Protein AF-A0A7D5SJ11-F1 (afdb_monomer)

Foldseek 3Di:
DPPPPDDDDDADDPFDFLDWADPQQWIWGWHDDQQKIKIWTWDDDSHIYTDEMDIGGQKDAQWSPPQQKDWDDPDNQKTKIKGQMDGGDDDPVCRNQDARQWIWMWIGGNRYTHGQGIDGDDPPPPDPPVVQPCHSANPVHHWHWDDDPQWTWIRGDQKIWTWHRDPRHTDTDDMDGPPDDDDPPDD

pLDDT: mean 83.13, std 16.61, range [43.19, 98.31]

Structure (mmCIF, N/CA/C/O backbone):
data_AF-A0A7D5SJ11-F1
#
_entry.id   AF-A0A7D5SJ11-F1
#
loop_
_atom_site.group_PDB
_atom_site.id
_atom_site.type_symbol
_atom_site.label_atom_id
_atom_site.label_alt_id
_atom_site.label_comp_id
_atom_site.label_asym_id
_atom_site.label_entity_id
_atom_site.label_seq_id
_atom_site.pdbx_PDB_ins_code
_atom_site.Cartn_x
_atom_site.Cartn_y
_atom_site.Cartn_z
_atom_site.occupancy
_atom_site.B_iso_or_equiv
_atom_site.auth_seq_id
_atom_site.auth_comp_id
_atom_site.auth_asym_id
_atom_site.auth_atom_id
_atom_site.pdbx_PDB_model_num
ATOM 1 N N . MET A 1 1 ? -26.524 16.601 -0.336 1.00 43.44 1 MET A N 1
ATOM 2 C CA . MET A 1 1 ? -26.244 15.333 0.374 1.00 43.44 1 MET A CA 1
ATOM 3 C C . MET A 1 1 ? -26.738 15.438 1.813 1.00 43.44 1 MET A C 1
ATOM 5 O O . MET A 1 1 ? -26.315 16.350 2.508 1.00 43.44 1 MET A O 1
ATOM 9 N N . ARG A 1 2 ? -27.637 14.546 2.252 1.00 47.31 2 ARG A N 1
ATOM 10 C CA . ARG A 1 2 ? -28.054 14.378 3.658 1.00 47.31 2 ARG A CA 1
ATOM 11 C C . ARG A 1 2 ? -27.386 13.104 4.199 1.00 47.31 2 ARG A C 1
ATOM 13 O O . ARG A 1 2 ? -27.992 12.046 4.145 1.00 47.31 2 ARG A O 1
ATOM 20 N N . TYR A 1 3 ? -26.137 13.197 4.653 1.00 55.88 3 TYR A N 1
ATOM 21 C CA . TYR A 1 3 ? -25.442 12.085 5.333 1.00 55.88 3 TYR A CA 1
ATOM 22 C C . TYR A 1 3 ? -25.054 12.405 6.788 1.00 55.88 3 TYR A C 1
ATOM 24 O O . TYR A 1 3 ? -24.593 11.529 7.507 1.00 55.88 3 TYR A O 1
ATOM 32 N N . ALA A 1 4 ? -25.287 13.627 7.270 1.00 57.03 4 ALA A N 1
ATOM 33 C CA . ALA A 1 4 ? -24.838 14.073 8.592 1.00 57.03 4 ALA A CA 1
ATOM 34 C C . ALA A 1 4 ? -25.892 13.887 9.708 1.00 57.03 4 ALA A C 1
ATOM 36 O O . ALA A 1 4 ? -26.133 14.805 10.482 1.00 57.03 4 ALA A O 1
ATOM 37 N N . GLN A 1 5 ? -26.561 12.730 9.774 1.00 62.78 5 GLN A N 1
ATOM 38 C CA . GLN A 1 5 ? -27.409 12.364 10.929 1.00 62.78 5 GLN A CA 1
ATOM 39 C C . GLN A 1 5 ? -26.793 11.247 11.794 1.00 62.78 5 GLN A C 1
ATOM 41 O O . GLN A 1 5 ? -27.456 10.732 12.688 1.00 62.78 5 GLN A O 1
ATOM 46 N N . GLY A 1 6 ? -25.539 10.862 11.531 1.00 73.69 6 GLY A N 1
ATOM 47 C CA . GLY A 1 6 ? -24.799 9.874 12.322 1.00 73.69 6 GLY A CA 1
ATOM 48 C C . GLY A 1 6 ? -23.917 10.501 13.404 1.00 73.69 6 GLY A C 1
ATOM 49 O O . GLY A 1 6 ? -23.632 11.698 13.375 1.00 73.69 6 GLY A O 1
ATOM 50 N N . GLU A 1 7 ? -23.461 9.673 14.343 1.00 84.31 7 GLU A N 1
ATOM 51 C CA . GLU A 1 7 ? -22.436 10.049 15.321 1.00 84.31 7 GLU A CA 1
ATOM 52 C C . GLU A 1 7 ? -21.103 10.337 14.613 1.00 84.31 7 GLU A C 1
ATOM 54 O O . GLU A 1 7 ? -20.670 9.585 13.737 1.00 84.31 7 GLU A O 1
ATOM 59 N N . VAL A 1 8 ? -20.452 11.436 14.997 1.00 89.06 8 VAL A N 1
ATOM 60 C CA . VAL A 1 8 ? -19.119 11.805 14.510 1.00 89.06 8 VAL A CA 1
ATOM 61 C C . VAL A 1 8 ? -18.091 11.346 15.533 1.00 89.06 8 VAL A C 1
ATOM 63 O O . VAL A 1 8 ? -18.181 11.691 16.709 1.00 89.06 8 VAL A O 1
ATOM 66 N N . TYR A 1 9 ? -17.090 10.607 15.067 1.00 91.31 9 TYR A N 1
ATOM 67 C CA . TYR A 1 9 ? -15.979 10.136 15.883 1.00 91.31 9 TYR A CA 1
ATOM 68 C C . TYR A 1 9 ? -14.685 10.818 15.446 1.00 91.31 9 TYR A C 1
ATOM 70 O O . TYR A 1 9 ? -14.405 10.916 14.252 1.00 91.31 9 TYR A O 1
ATOM 78 N N . SER A 1 10 ? -13.889 11.265 16.417 1.00 92.88 10 SER A N 1
ATOM 79 C CA . SER A 1 10 ? -12.528 11.747 16.178 1.00 92.88 10 SER A CA 1
ATOM 80 C C . SER A 1 10 ? -11.541 10.640 16.523 1.00 92.88 10 SER A C 1
ATOM 82 O O . SER A 1 10 ? -11.580 10.101 17.631 1.00 92.88 10 SER A O 1
ATOM 84 N N . LEU A 1 11 ? -10.676 10.290 15.574 1.00 94.31 11 LEU A N 1
ATOM 85 C CA . LEU A 1 11 ? -9.630 9.291 15.762 1.00 94.31 11 LEU A CA 1
ATOM 86 C C . LEU A 1 11 ? -8.270 9.995 15.783 1.00 94.31 11 LEU A C 1
ATOM 88 O O . LEU A 1 11 ? -7.948 10.690 14.817 1.00 94.31 11 LEU A O 1
ATOM 92 N N . PRO A 1 12 ? -7.459 9.830 16.841 1.00 91.00 12 PRO A N 1
ATOM 93 C CA . PRO A 1 12 ? -6.104 10.356 16.842 1.00 91.00 12 PRO A CA 1
ATOM 94 C C . PRO A 1 12 ? -5.251 9.587 15.828 1.00 91.00 12 PRO A C 1
ATOM 96 O O . PRO A 1 12 ? -5.213 8.355 15.838 1.00 91.00 12 PRO A O 1
ATOM 99 N N . LEU A 1 13 ? -4.545 10.326 14.973 1.00 93.81 13 LEU A N 1
ATOM 100 C CA . LEU A 1 13 ? -3.595 9.784 14.006 1.00 93.81 13 LEU A CA 1
ATOM 101 C C . LEU A 1 13 ? -2.203 10.362 14.279 1.00 93.81 13 LEU A C 1
ATOM 103 O O . LEU A 1 13 ? -2.088 11.555 14.556 1.00 93.81 13 LEU A O 1
ATOM 107 N N . PRO A 1 14 ? -1.138 9.548 14.205 1.00 87.94 14 PRO A N 1
ATOM 108 C CA . PRO A 1 14 ? 0.220 10.003 14.481 1.00 87.94 14 PRO A CA 1
ATOM 109 C C . PRO A 1 14 ? 0.934 10.596 13.250 1.00 87.94 14 PRO A C 1
ATOM 111 O O . PRO A 1 14 ? 2.142 10.780 13.302 1.00 87.94 14 PRO A O 1
ATOM 114 N N . HIS A 1 15 ? 0.227 10.822 12.140 1.00 94.69 15 HIS A N 1
ATOM 115 C CA . HIS A 1 15 ? 0.753 11.320 10.863 1.00 94.69 15 HIS A CA 1
ATOM 116 C C . HIS A 1 15 ? -0.317 12.159 10.138 1.00 94.69 15 HIS A C 1
ATOM 118 O O . HIS A 1 15 ? -1.474 12.181 10.574 1.00 94.69 15 HIS A O 1
ATOM 124 N N . SER A 1 16 ? 0.044 12.843 9.042 1.00 93.19 16 SER A N 1
ATOM 125 C CA . SER A 1 16 ? -0.931 13.571 8.212 1.00 93.19 16 SER A CA 1
ATOM 126 C C . SER A 1 16 ? -1.966 12.626 7.591 1.00 93.19 16 SER A C 1
ATOM 128 O O . SER A 1 16 ? -1.809 11.405 7.599 1.00 93.19 16 SER A O 1
ATOM 130 N N . VAL A 1 17 ? -3.035 13.185 7.025 1.00 93.12 17 VAL A N 1
ATOM 131 C CA . VAL A 1 17 ? -3.967 12.427 6.185 1.00 93.12 17 VAL A CA 1
ATOM 132 C C . VAL A 1 17 ? -3.797 12.903 4.759 1.00 93.12 17 VAL A C 1
ATOM 134 O O . VAL A 1 17 ? -4.236 14.001 4.420 1.00 93.12 17 VAL A O 1
ATOM 137 N N . ASP A 1 18 ? -3.177 12.061 3.943 1.00 88.38 18 ASP A N 1
ATOM 138 C CA . ASP A 1 18 ? -3.048 12.305 2.512 1.00 88.38 18 ASP A CA 1
ATOM 139 C C . ASP A 1 18 ? -4.223 11.613 1.803 1.00 88.38 18 ASP A C 1
ATOM 141 O O . ASP A 1 18 ? -4.906 12.227 0.985 1.00 88.38 18 ASP A O 1
ATOM 145 N N . HIS A 1 19 ? -4.510 10.357 2.178 1.00 88.12 19 HIS A N 1
ATOM 146 C CA . HIS A 1 19 ? -5.572 9.529 1.603 1.00 88.12 19 HIS A CA 1
ATOM 147 C C . HIS A 1 19 ? -6.316 8.701 2.654 1.00 88.12 19 HIS A C 1
ATOM 149 O O . HIS A 1 19 ? -5.757 8.275 3.666 1.00 88.12 19 HIS A O 1
ATOM 155 N N . VAL A 1 20 ? -7.591 8.427 2.369 1.00 93.56 20 VAL A N 1
ATOM 156 C CA . VAL A 1 20 ? -8.411 7.459 3.104 1.00 93.56 20 VAL A CA 1
ATOM 157 C C . VAL A 1 20 ? -8.970 6.469 2.095 1.00 93.56 20 VAL A C 1
ATOM 159 O O . VAL A 1 20 ? -9.727 6.851 1.206 1.00 93.56 20 VAL A O 1
ATOM 162 N N . GLU A 1 21 ? -8.594 5.206 2.243 1.00 94.69 21 GLU A N 1
ATOM 163 C CA . GLU A 1 21 ? -8.890 4.134 1.298 1.00 94.69 21 GLU A CA 1
ATOM 164 C C . GLU A 1 21 ? -9.731 3.036 1.953 1.00 94.69 21 GLU A C 1
ATOM 166 O O . GLU A 1 21 ? -9.676 2.810 3.167 1.00 94.69 21 GLU A O 1
ATOM 171 N N . ALA A 1 22 ? -10.518 2.326 1.145 1.00 94.56 22 ALA A N 1
ATOM 172 C CA . ALA A 1 22 ? -11.291 1.188 1.624 1.00 94.56 22 ALA A CA 1
ATOM 173 C C . ALA A 1 22 ? -10.379 -0.024 1.879 1.00 94.56 22 ALA A C 1
ATOM 175 O O . ALA A 1 22 ? -9.650 -0.470 0.995 1.00 94.56 22 ALA A O 1
ATOM 176 N N . LEU A 1 23 ? -10.482 -0.605 3.074 1.00 96.50 23 LEU A N 1
ATOM 177 C CA . LEU A 1 23 ? -9.803 -1.838 3.471 1.00 96.50 23 LEU A CA 1
ATOM 178 C C . LEU A 1 23 ? -10.864 -2.901 3.784 1.00 96.50 23 LEU A C 1
ATOM 180 O O . LEU A 1 23 ? -11.148 -3.224 4.937 1.00 96.50 23 LEU A O 1
ATOM 184 N N . GLY A 1 24 ? -11.549 -3.370 2.740 1.00 94.50 24 GLY A N 1
ATOM 185 C CA . GLY A 1 24 ? -12.734 -4.218 2.874 1.00 94.50 24 GLY A CA 1
ATOM 186 C C . GLY A 1 24 ? -13.898 -3.435 3.486 1.00 94.50 24 GLY A C 1
ATOM 187 O O . GLY A 1 24 ? -14.310 -2.413 2.946 1.00 94.50 24 GLY A O 1
ATOM 188 N N . LYS A 1 25 ? -14.424 -3.898 4.627 1.00 95.38 25 LYS A N 1
ATOM 189 C CA . LYS A 1 25 ? -15.450 -3.177 5.414 1.00 95.38 25 LYS A CA 1
ATOM 190 C C . LYS A 1 25 ? -14.857 -2.099 6.335 1.00 95.38 25 LYS A C 1
ATOM 192 O O . LYS A 1 25 ? -15.580 -1.465 7.101 1.00 95.38 25 LYS A O 1
ATOM 197 N N . HIS A 1 26 ? -13.541 -1.943 6.316 1.00 97.25 26 HIS A N 1
ATOM 198 C CA . HIS A 1 26 ? -12.776 -1.062 7.185 1.00 97.25 26 HIS A CA 1
ATOM 199 C C . HIS A 1 26 ? -12.083 0.024 6.354 1.00 97.25 26 HIS A C 1
ATOM 201 O O . HIS A 1 26 ? -12.318 0.131 5.150 1.00 97.25 26 HIS A O 1
ATOM 207 N N . ALA A 1 27 ? -11.255 0.850 6.986 1.00 96.88 27 ALA A N 1
ATOM 208 C CA . ALA A 1 27 ? -10.517 1.902 6.299 1.00 96.88 27 ALA A CA 1
ATOM 209 C C . ALA A 1 27 ? -9.011 1.770 6.517 1.00 96.88 27 ALA A C 1
ATOM 211 O O . ALA A 1 27 ? -8.545 1.215 7.515 1.00 96.88 27 ALA A O 1
ATOM 212 N N . LEU A 1 28 ? -8.263 2.315 5.571 1.00 97.12 28 LEU A N 1
ATOM 213 C CA . LEU A 1 28 ? -6.832 2.536 5.645 1.00 97.12 28 LEU A CA 1
ATOM 214 C C . LEU A 1 28 ? -6.588 4.033 5.492 1.00 97.12 28 LEU A C 1
ATOM 216 O O . LEU A 1 28 ? -7.016 4.633 4.510 1.00 97.12 28 LEU A 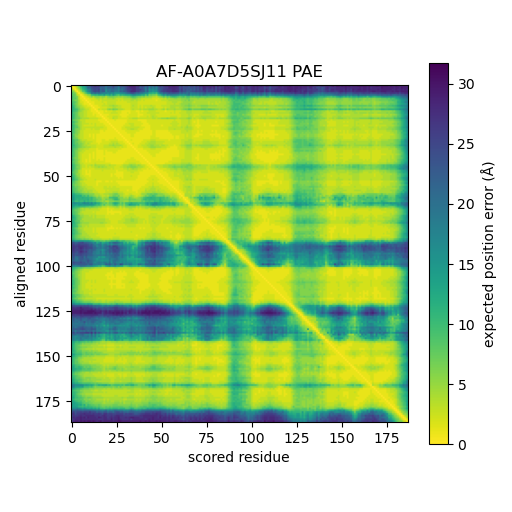O 1
ATOM 220 N N . VAL A 1 29 ? -5.905 4.634 6.456 1.00 96.81 29 VAL A N 1
ATOM 221 C CA . VAL A 1 29 ? -5.474 6.027 6.373 1.00 96.81 29 VAL A CA 1
ATOM 222 C C . VAL A 1 29 ? -4.001 6.047 6.010 1.00 96.81 29 VAL A C 1
ATOM 224 O O . VAL A 1 29 ? -3.187 5.443 6.707 1.00 96.81 29 VAL A O 1
ATOM 227 N N . VAL A 1 30 ? -3.664 6.737 4.928 1.00 95.12 30 VAL A N 1
ATOM 228 C CA . VAL A 1 30 ? -2.291 6.889 4.449 1.00 95.12 30 VAL A CA 1
ATOM 229 C C . VAL A 1 30 ? -1.884 8.345 4.599 1.00 95.12 30 VAL A C 1
ATOM 231 O O . VAL A 1 30 ? -2.659 9.246 4.268 1.00 95.12 30 VAL A O 1
ATOM 234 N N . GLY A 1 31 ? -0.675 8.588 5.090 1.00 93.06 31 GLY A N 1
ATOM 235 C CA . GLY A 1 31 ? -0.121 9.932 5.071 1.00 93.06 31 GLY A CA 1
ATOM 236 C C . GLY A 1 31 ? 1.330 10.021 5.501 1.00 93.06 31 GLY A C 1
ATOM 237 O O . GLY A 1 31 ? 1.918 9.064 6.008 1.00 93.06 31 GLY A O 1
ATOM 238 N N . SER A 1 32 ? 1.912 11.181 5.246 1.00 91.00 32 SER A N 1
ATOM 239 C CA . SER A 1 32 ? 3.315 11.473 5.492 1.00 91.00 32 SER A CA 1
ATOM 240 C C . SER A 1 32 ? 3.579 11.949 6.926 1.00 91.00 32 SER A C 1
ATOM 242 O O . SER A 1 32 ? 2.756 12.597 7.578 1.00 91.00 32 SER A O 1
ATOM 244 N N . ASP A 1 33 ? 4.766 11.615 7.428 1.00 91.19 33 ASP A N 1
ATOM 245 C CA . ASP A 1 33 ? 5.368 12.229 8.614 1.00 91.19 33 ASP A CA 1
ATOM 246 C C . ASP A 1 33 ? 6.880 12.344 8.374 1.00 91.19 33 ASP A C 1
ATOM 248 O O . ASP A 1 33 ? 7.613 11.358 8.245 1.00 91.19 33 ASP A O 1
ATOM 252 N N . GLY A 1 34 ? 7.347 13.578 8.194 1.00 89.12 34 GLY A N 1
ATOM 253 C CA . GLY A 1 34 ? 8.707 13.853 7.744 1.00 89.12 34 GLY A CA 1
ATOM 254 C C . GLY A 1 34 ? 9.009 13.225 6.378 1.00 89.12 34 GLY A C 1
ATOM 255 O O . GLY A 1 34 ? 8.513 13.677 5.349 1.00 89.12 34 GLY A O 1
ATOM 256 N N . LYS A 1 35 ? 9.883 12.215 6.366 1.00 88.81 35 LYS A N 1
ATOM 257 C CA . LYS A 1 35 ? 10.358 11.524 5.151 1.00 88.81 35 LYS A CA 1
ATOM 258 C C . LYS A 1 35 ? 9.749 10.134 4.959 1.00 88.81 35 LYS A C 1
ATOM 260 O O . LYS A 1 35 ? 10.104 9.453 3.996 1.00 88.81 35 LYS A O 1
ATOM 265 N N . ASP A 1 36 ? 8.931 9.700 5.908 1.00 92.69 36 ASP A N 1
ATOM 266 C CA . ASP A 1 36 ? 8.356 8.366 5.944 1.00 92.69 36 ASP A CA 1
ATOM 267 C C . ASP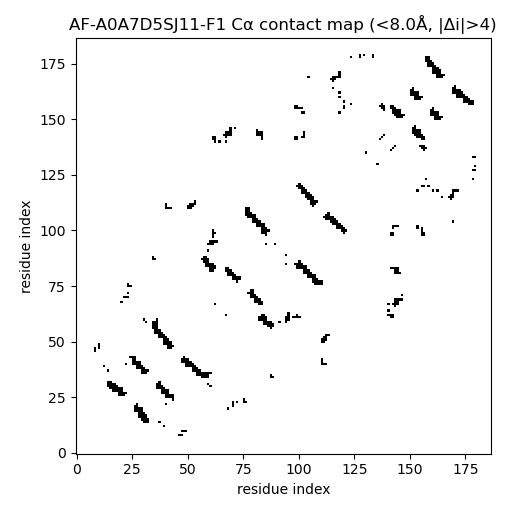 A 1 36 ? 6.874 8.435 5.549 1.00 92.69 36 ASP A C 1
ATOM 269 O O . ASP A 1 36 ? 6.187 9.438 5.769 1.00 92.69 36 ASP A O 1
ATOM 273 N N . LEU A 1 37 ? 6.388 7.343 4.961 1.00 93.31 37 LEU A N 1
ATOM 274 C CA . LEU A 1 37 ? 4.984 7.156 4.627 1.00 93.31 37 LEU A CA 1
ATOM 275 C C . LEU A 1 37 ? 4.365 6.193 5.636 1.00 93.31 37 LEU A C 1
ATOM 277 O O . LEU A 1 37 ? 4.891 5.104 5.884 1.00 93.31 37 LEU A O 1
ATOM 281 N N . HIS A 1 38 ? 3.233 6.579 6.203 1.00 96.50 38 HIS A N 1
ATOM 282 C CA . HIS A 1 38 ? 2.539 5.809 7.220 1.00 96.50 38 HIS A CA 1
ATOM 283 C C . HIS A 1 38 ? 1.189 5.314 6.734 1.00 96.50 38 HIS A C 1
ATOM 285 O O . HIS A 1 38 ? 0.499 5.967 5.955 1.00 96.50 38 HIS A O 1
ATOM 291 N N . PHE A 1 39 ? 0.827 4.149 7.254 1.00 97.50 39 PHE A N 1
ATOM 292 C CA . PHE A 1 39 ? -0.403 3.440 6.968 1.00 97.50 39 PHE A CA 1
ATOM 293 C C . PHE A 1 39 ? -1.031 3.079 8.306 1.00 97.50 39 PHE A C 1
ATOM 295 O O . PHE A 1 39 ? -0.441 2.313 9.066 1.00 97.50 39 PHE A O 1
ATOM 302 N N . THR A 1 40 ? -2.209 3.617 8.597 1.00 98.31 40 THR A N 1
ATOM 303 C CA . THR A 1 40 ? -2.971 3.300 9.806 1.00 98.31 40 THR A CA 1
ATOM 304 C C . THR A 1 40 ? -4.255 2.584 9.419 1.00 98.31 40 THR A C 1
ATOM 306 O O . THR A 1 40 ? -5.093 3.143 8.709 1.00 98.31 40 THR A O 1
ATOM 309 N N . SER A 1 41 ? -4.430 1.349 9.882 1.00 98.19 41 SER A N 1
ATOM 310 C CA . SER A 1 41 ? -5.681 0.617 9.687 1.00 98.19 41 SER A CA 1
ATOM 311 C C . SER A 1 41 ? -6.726 1.070 10.709 1.00 98.19 41 SER A C 1
ATOM 313 O O . SER A 1 41 ? -6.432 1.301 11.886 1.00 98.19 41 SER A O 1
ATOM 315 N N . VAL A 1 42 ? -7.969 1.222 10.258 1.00 98.00 42 VAL A N 1
ATOM 316 C CA . VAL A 1 42 ? -9.085 1.712 11.070 1.00 98.00 42 VAL A CA 1
ATOM 317 C C . VAL A 1 42 ? -10.231 0.725 10.989 1.00 98.00 42 VAL A C 1
ATOM 319 O O . VAL A 1 42 ? -10.840 0.538 9.934 1.00 98.00 42 VAL A O 1
ATOM 322 N N . ARG A 1 43 ? -10.587 0.135 12.129 1.00 97.38 43 ARG A N 1
ATOM 323 C CA . ARG A 1 43 ? -11.794 -0.678 12.238 1.00 97.38 43 ARG A CA 1
ATOM 324 C C . ARG A 1 43 ? -13.004 0.242 12.229 1.00 97.38 43 ARG A C 1
ATOM 326 O O . ARG A 1 43 ? -13.265 0.940 13.204 1.00 97.38 43 ARG A O 1
ATOM 333 N N . LEU A 1 44 ? -13.763 0.199 11.143 1.00 95.31 44 LEU A N 1
ATOM 334 C CA . LEU A 1 44 ? -15.082 0.820 11.068 1.00 95.31 44 LEU A CA 1
ATOM 335 C C . LEU A 1 44 ? -16.113 -0.123 11.700 1.00 95.31 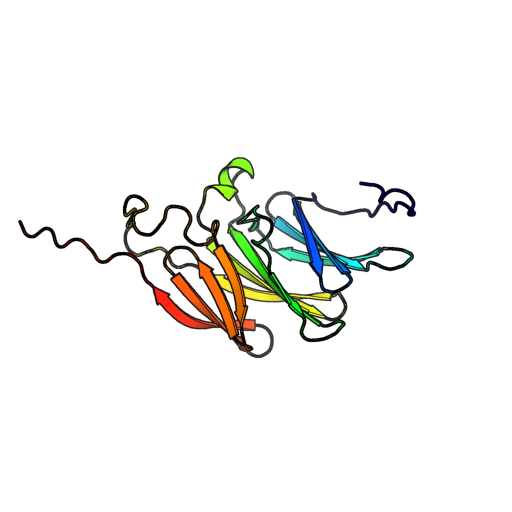44 LEU A C 1
ATOM 337 O O . LEU A 1 44 ? -16.471 -1.150 11.127 1.00 95.31 44 LEU A O 1
ATOM 341 N N . ALA A 1 45 ? -16.539 0.211 12.912 1.00 91.62 45 ALA A N 1
ATOM 342 C CA . ALA A 1 45 ? -17.601 -0.453 13.662 1.00 91.62 45 ALA A CA 1
ATOM 343 C C . ALA A 1 45 ? -18.47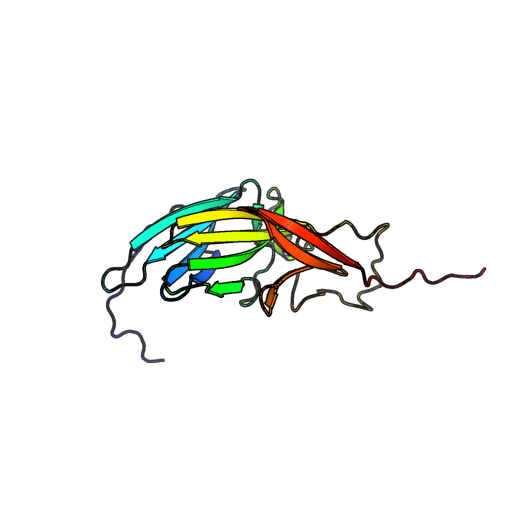4 0.625 14.322 1.00 91.62 45 ALA A C 1
ATOM 345 O O . ALA A 1 45 ? -18.297 1.810 14.047 1.00 91.62 45 ALA A O 1
ATOM 346 N N . ARG A 1 46 ? -19.398 0.238 15.214 1.00 90.94 46 ARG A N 1
ATOM 347 C CA . ARG A 1 46 ? -20.208 1.212 15.967 1.00 90.94 46 ARG A CA 1
ATOM 348 C C . ARG A 1 46 ? -19.337 2.246 16.691 1.00 90.94 46 ARG A C 1
ATOM 350 O O . ARG A 1 46 ? -19.642 3.424 16.626 1.00 90.94 46 ARG A O 1
ATOM 357 N N . LEU A 1 47 ? -18.258 1.790 17.331 1.00 93.44 47 LEU A N 1
ATOM 358 C CA . LEU A 1 47 ? -17.184 2.640 17.839 1.00 93.44 47 LEU A CA 1
ATOM 359 C C . LEU A 1 47 ? -15.943 2.406 16.962 1.00 93.44 47 LEU A C 1
ATOM 361 O O . LEU A 1 47 ? -15.362 1.317 17.042 1.00 93.44 47 LEU A O 1
ATOM 365 N N . PRO A 1 48 ? -15.554 3.356 16.097 1.00 95.31 48 PRO A N 1
ATOM 366 C CA . PRO A 1 48 ? -14.378 3.196 15.261 1.00 95.31 48 PRO A CA 1
ATOM 367 C C . PRO A 1 48 ? -13.093 3.326 16.083 1.00 95.31 48 PRO A C 1
ATOM 369 O O . PRO A 1 48 ? -13.030 4.101 17.036 1.00 95.31 48 PRO A O 1
ATOM 372 N N . VAL A 1 49 ? -12.063 2.566 15.707 1.00 96.75 49 VAL A N 1
ATOM 373 C CA . VAL A 1 49 ? -10.754 2.566 16.381 1.00 96.75 49 VAL A CA 1
ATOM 374 C C . VAL A 1 49 ? -9.621 2.376 15.377 1.00 96.75 49 VAL A C 1
ATOM 376 O O . VAL A 1 49 ? -9.774 1.644 14.397 1.00 96.75 49 VAL A O 1
ATOM 379 N N . THR A 1 50 ? -8.472 3.003 15.628 1.00 97.38 50 THR A N 1
ATOM 380 C CA . THR A 1 50 ? -7.211 2.651 14.960 1.00 97.38 50 THR A CA 1
ATOM 381 C C . THR A 1 50 ? -6.738 1.286 15.475 1.00 97.38 50 THR A C 1
ATOM 383 O O . THR A 1 50 ? -6.928 0.973 16.652 1.00 97.38 50 THR A O 1
ATOM 386 N N . VAL A 1 51 ? -6.197 0.435 14.597 1.00 97.25 51 VAL A N 1
ATOM 387 C CA . VAL A 1 51 ? -5.826 -0.950 14.950 1.00 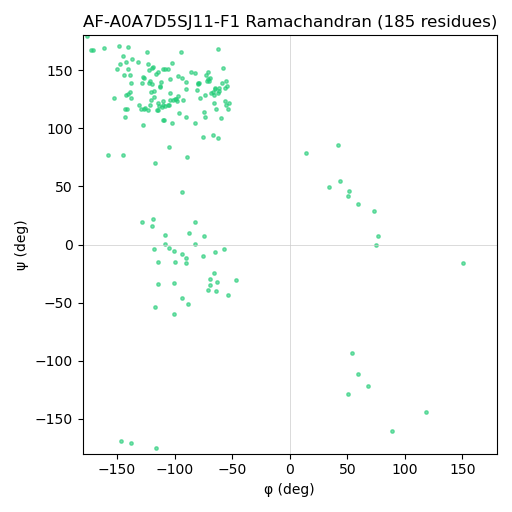97.25 51 VAL A CA 1
ATOM 388 C C . VAL A 1 51 ? -4.334 -1.206 14.814 1.00 97.25 51 VAL A C 1
ATOM 390 O O . VAL A 1 51 ? -3.721 -1.650 15.780 1.00 97.25 51 VAL A O 1
ATOM 393 N N . ASP A 1 52 ? -3.749 -0.926 13.653 1.00 97.69 52 ASP A N 1
ATOM 394 C CA . ASP A 1 52 ? -2.325 -1.141 13.399 1.00 97.69 52 ASP A CA 1
ATOM 395 C C . ASP A 1 52 ? -1.713 0.050 12.652 1.00 97.69 52 ASP A C 1
ATOM 397 O O . ASP A 1 52 ? -2.427 0.830 12.009 1.00 97.69 52 ASP A O 1
ATOM 401 N N . ARG A 1 53 ? -0.386 0.174 12.734 1.00 96.44 53 ARG A N 1
ATOM 402 C CA . ARG A 1 53 ? 0.413 1.160 12.007 1.00 96.44 53 ARG A CA 1
ATOM 403 C C . ARG A 1 53 ? 1.594 0.480 11.326 1.00 96.44 53 ARG A C 1
ATOM 405 O O . ARG A 1 53 ? 2.510 -0.004 11.985 1.00 96.44 53 ARG A O 1
ATOM 412 N N . TYR A 1 54 ? 1.646 0.596 10.006 1.00 97.88 54 TYR A N 1
ATOM 413 C CA . TYR A 1 54 ? 2.824 0.263 9.216 1.00 97.88 54 TYR A CA 1
ATOM 414 C C . TYR A 1 54 ? 3.549 1.538 8.764 1.00 97.88 54 TYR A C 1
ATOM 416 O O . TYR A 1 54 ? 2.926 2.556 8.454 1.00 97.88 54 TYR A O 1
ATOM 424 N N . THR A 1 55 ? 4.883 1.492 8.752 1.00 97.25 55 THR A N 1
ATOM 425 C CA . THR A 1 55 ? 5.737 2.613 8.338 1.00 97.25 55 THR A CA 1
ATOM 426 C C . THR A 1 55 ? 6.653 2.171 7.212 1.00 97.25 55 THR A C 1
ATOM 428 O O . THR A 1 55 ? 7.558 1.363 7.428 1.00 97.25 55 THR A O 1
ATOM 431 N N . GLN A 1 56 ? 6.470 2.776 6.044 1.00 95.69 56 GLN A N 1
ATOM 432 C CA . GLN A 1 56 ? 7.405 2.681 4.940 1.00 95.69 56 GLN A CA 1
ATOM 433 C C . GLN A 1 56 ? 8.430 3.814 5.055 1.00 95.69 56 GLN A C 1
ATOM 435 O O . GLN A 1 56 ? 8.124 4.990 4.848 1.00 95.69 56 GLN A O 1
ATOM 440 N N . LYS A 1 57 ? 9.670 3.451 5.381 1.00 93.56 57 LYS A N 1
ATOM 441 C CA . LYS A 1 57 ? 10.748 4.423 5.595 1.00 93.56 57 LYS A CA 1
ATOM 442 C C . LYS A 1 57 ? 11.209 5.078 4.297 1.00 93.56 57 LYS A C 1
ATOM 444 O O . LYS A 1 57 ? 11.281 4.414 3.263 1.00 93.56 57 LYS A O 1
ATOM 449 N N . ASN A 1 58 ? 11.638 6.336 4.391 1.00 89.75 58 ASN A N 1
ATOM 450 C CA . ASN A 1 58 ? 12.178 7.140 3.294 1.00 89.75 58 ASN A CA 1
ATOM 451 C C . ASN A 1 58 ? 11.325 6.969 2.035 1.00 89.75 58 ASN A C 1
ATOM 453 O O . ASN A 1 58 ? 11.819 6.524 0.998 1.00 89.75 58 ASN A O 1
ATOM 457 N N . SER A 1 59 ? 10.026 7.208 2.145 1.00 89.38 59 SER A N 1
ATOM 458 C CA . SER A 1 59 ? 9.097 7.052 1.035 1.00 89.38 59 SER A CA 1
ATOM 459 C C . SER A 1 59 ? 7.983 8.069 1.137 1.00 89.38 59 SER A C 1
ATOM 461 O O . SER A 1 59 ? 7.654 8.547 2.219 1.00 89.38 59 SER A O 1
ATOM 463 N N . ALA A 1 60 ? 7.394 8.367 -0.008 1.00 87.69 60 ALA A N 1
ATOM 464 C CA . ALA A 1 60 ? 6.198 9.176 -0.094 1.00 87.69 60 ALA A CA 1
ATOM 465 C C . ALA A 1 60 ? 5.258 8.623 -1.160 1.00 87.69 60 ALA A C 1
ATOM 467 O O . ALA A 1 60 ? 5.623 7.735 -1.937 1.00 87.69 60 ALA A O 1
ATOM 468 N N . GLN A 1 61 ? 4.040 9.148 -1.183 1.00 82.56 61 GLN A N 1
ATOM 469 C CA . GLN A 1 61 ? 3.025 8.716 -2.123 1.00 82.56 61 GLN A CA 1
ATOM 470 C C . GLN A 1 61 ? 3.403 9.077 -3.566 1.00 82.56 61 GLN A C 1
ATOM 472 O O . GLN A 1 61 ? 3.772 10.213 -3.864 1.00 82.56 61 GLN A O 1
ATOM 477 N N . GLY A 1 62 ? 3.292 8.100 -4.468 1.00 77.62 62 GLY A N 1
ATOM 478 C CA . GLY A 1 62 ? 3.629 8.265 -5.885 1.00 77.62 62 GLY A CA 1
ATOM 479 C C . GLY A 1 62 ? 2.468 8.720 -6.779 1.00 77.62 62 GLY A C 1
ATOM 480 O O . GLY A 1 62 ? 2.693 9.088 -7.931 1.00 77.62 62 GLY A O 1
ATOM 481 N N . GLU A 1 63 ? 1.228 8.701 -6.276 1.00 75.06 63 GLU A N 1
ATOM 482 C CA . GLU A 1 63 ? 0.011 8.971 -7.054 1.00 75.06 63 GLU A CA 1
ATOM 483 C C . GLU A 1 63 ? -1.116 9.523 -6.167 1.00 75.06 63 GLU A C 1
ATOM 485 O O . GLU A 1 63 ? -1.463 8.885 -5.181 1.00 75.06 63 GLU A O 1
ATOM 490 N N . THR A 1 64 ? -1.712 10.673 -6.507 1.00 71.00 64 THR A N 1
ATOM 491 C CA . THR A 1 64 ? -2.815 11.318 -5.749 1.00 71.00 64 THR A CA 1
ATOM 492 C C . THR A 1 64 ? -4.206 11.091 -6.319 1.00 71.00 64 THR A C 1
ATOM 494 O O . THR A 1 64 ? -5.205 11.507 -5.732 1.00 71.00 64 THR A O 1
ATOM 497 N N . ARG A 1 65 ? -4.324 10.452 -7.478 1.00 74.94 65 ARG A N 1
ATOM 498 C CA . ARG A 1 65 ? -5.629 10.113 -8.045 1.00 74.94 65 ARG A CA 1
ATOM 499 C C . ARG A 1 65 ? -6.262 8.995 -7.222 1.00 74.94 65 ARG A C 1
ATOM 501 O O . ARG A 1 65 ? -5.590 8.035 -6.857 1.00 74.94 65 ARG A O 1
ATOM 508 N N . SER A 1 66 ? -7.581 9.060 -7.039 1.00 62.53 66 SER A N 1
ATOM 509 C CA . SER A 1 66 ? -8.395 8.141 -6.218 1.00 62.53 66 SER A CA 1
ATOM 510 C C . SER A 1 66 ? -8.321 6.653 -6.591 1.00 62.53 66 SER A C 1
ATOM 512 O O . SER A 1 66 ? -8.942 5.828 -5.941 1.00 62.53 66 SER A O 1
ATOM 514 N N . HIS A 1 67 ? -7.607 6.297 -7.658 1.00 69.12 67 HIS A N 1
ATOM 515 C CA . HIS A 1 67 ? -7.418 4.919 -8.109 1.00 69.12 67 HIS A CA 1
ATOM 516 C C . HIS A 1 67 ? -5.937 4.501 -8.116 1.00 69.12 67 HIS A C 1
ATOM 518 O O . HIS A 1 67 ? -5.589 3.564 -8.831 1.00 69.12 67 HIS A O 1
ATOM 524 N N . GLY A 1 68 ? -5.044 5.236 -7.443 1.00 82.19 68 GLY A N 1
ATOM 525 C CA . GLY A 1 68 ? -3.645 4.824 -7.276 1.00 82.19 68 GLY A CA 1
ATOM 526 C C . GLY A 1 68 ? -3.515 3.615 -6.348 1.00 82.19 68 GLY A C 1
ATOM 527 O O . GLY A 1 68 ? -2.696 2.737 -6.585 1.00 82.19 68 GLY A O 1
ATOM 528 N N . PHE A 1 69 ? -4.371 3.533 -5.332 1.00 91.38 69 PHE A N 1
ATOM 529 C CA . PHE A 1 69 ? -4.482 2.399 -4.423 1.00 91.38 69 PHE A CA 1
ATOM 530 C C . PHE A 1 69 ? -5.339 1.272 -5.017 1.00 91.38 69 PHE A C 1
ATOM 532 O O . PHE A 1 69 ? -6.315 1.521 -5.729 1.00 91.38 69 PHE A O 1
ATOM 539 N N . PHE A 1 70 ? -5.010 0.024 -4.680 1.00 93.75 70 PHE A N 1
ATOM 540 C CA . PHE A 1 70 ? -5.880 -1.121 -4.943 1.00 93.75 70 PHE A CA 1
ATOM 541 C C . PHE A 1 70 ? -5.880 -2.066 -3.746 1.00 93.75 70 PHE A C 1
ATOM 543 O O . PHE A 1 70 ? -4.812 -2.478 -3.293 1.00 93.75 70 PHE A O 1
ATOM 550 N N . TYR A 1 71 ? -7.069 -2.475 -3.300 1.00 96.25 71 TYR A N 1
ATOM 551 C CA . TYR A 1 71 ? -7.250 -3.545 -2.322 1.00 96.25 71 TYR A CA 1
ATOM 552 C C . TYR A 1 71 ? -7.960 -4.746 -2.948 1.00 96.25 71 TYR A C 1
ATOM 554 O O . TYR A 1 71 ? -9.079 -4.632 -3.447 1.00 96.25 71 TYR A O 1
ATOM 562 N N . GLN A 1 72 ? -7.309 -5.905 -2.897 1.00 96.38 72 GLN A N 1
ATOM 563 C CA . GLN A 1 72 ? -7.855 -7.193 -3.298 1.00 96.38 72 GLN A CA 1
ATOM 564 C C . GLN A 1 72 ? -8.249 -7.980 -2.040 1.00 96.38 72 GLN A C 1
ATOM 566 O O . GLN A 1 72 ? -7.364 -8.517 -1.367 1.00 96.38 72 GLN A O 1
ATOM 571 N N . PRO A 1 73 ? -9.547 -8.086 -1.708 1.00 96.31 73 PRO A N 1
ATOM 572 C CA . PRO A 1 73 ? -9.981 -8.952 -0.621 1.00 96.31 73 PRO A CA 1
ATOM 573 C C . PRO A 1 73 ? -9.698 -10.424 -0.969 1.00 96.31 73 PRO A C 1
ATOM 575 O O . PRO A 1 73 ? -9.989 -10.881 -2.078 1.00 96.31 73 PRO A O 1
ATOM 578 N N . GLU A 1 74 ? -9.128 -11.154 -0.012 1.00 95.00 74 GLU A N 1
ATOM 579 C CA . GLU A 1 74 ? -8.947 -12.615 -0.042 1.00 95.00 74 GLU A CA 1
ATOM 580 C C . GLU A 1 74 ? -10.024 -13.308 0.812 1.00 95.00 74 GLU A C 1
ATOM 582 O O . GLU A 1 74 ? -10.487 -14.396 0.473 1.00 95.00 74 GLU A O 1
ATOM 587 N N . SER A 1 75 ? -10.456 -12.658 1.896 1.00 95.44 75 SER A N 1
ATOM 588 C CA . SER A 1 75 ? -11.539 -13.095 2.779 1.00 95.44 75 SER A CA 1
ATOM 589 C C . SER A 1 75 ? -12.301 -11.875 3.326 1.00 95.44 75 SER A C 1
ATOM 591 O O . SER A 1 75 ? -12.117 -10.752 2.857 1.00 95.44 75 SER A O 1
ATOM 593 N N . GLU A 1 76 ? -13.169 -12.070 4.323 1.00 92.69 76 GLU A N 1
ATOM 594 C CA . GLU A 1 76 ? -13.780 -10.953 5.057 1.00 92.69 76 GLU A CA 1
ATOM 595 C C . GLU A 1 76 ? -12.746 -10.105 5.821 1.00 92.69 76 GLU A C 1
ATOM 597 O O . GLU A 1 76 ? -12.933 -8.896 5.969 1.00 92.69 76 GLU A O 1
ATOM 602 N N . PHE A 1 77 ? -11.663 -10.729 6.293 1.00 94.56 77 PHE A N 1
ATOM 603 C CA . PHE A 1 77 ? -10.667 -10.106 7.171 1.00 94.56 77 PHE A CA 1
ATOM 604 C C . PHE A 1 77 ? -9.290 -9.962 6.522 1.00 94.56 77 PHE A C 1
ATOM 606 O O . PHE A 1 77 ? -8.450 -9.216 7.030 1.00 94.56 77 PHE A O 1
ATOM 613 N N . ASP A 1 78 ? -9.067 -10.662 5.412 1.00 97.19 78 ASP A N 1
ATOM 614 C CA . ASP A 1 78 ? -7.773 -10.774 4.756 1.00 97.19 78 ASP A CA 1
ATOM 615 C C . ASP A 1 78 ? -7.801 -10.151 3.371 1.00 97.19 78 ASP A C 1
ATOM 617 O O . ASP A 1 78 ? -8.796 -10.209 2.644 1.00 97.19 78 ASP A O 1
ATOM 621 N N . GLY A 1 79 ? -6.672 -9.585 2.970 1.00 96.88 79 GLY A N 1
ATOM 622 C CA . GLY A 1 79 ? -6.470 -9.197 1.586 1.00 96.88 79 GLY A CA 1
ATOM 623 C C . GLY A 1 79 ? -5.081 -8.655 1.326 1.00 96.88 79 GLY A C 1
ATOM 624 O O . GLY A 1 79 ? -4.251 -8.524 2.226 1.00 96.88 79 GLY A O 1
ATOM 625 N N . LEU A 1 80 ? -4.856 -8.304 0.072 1.00 97.56 80 LEU A N 1
ATOM 626 C CA . LEU A 1 80 ? -3.626 -7.690 -0.395 1.00 97.56 80 LEU A CA 1
ATOM 627 C C . LEU A 1 80 ? -3.922 -6.259 -0.805 1.00 97.56 80 LEU A C 1
ATOM 629 O O . LEU A 1 80 ? -4.946 -5.993 -1.431 1.00 97.56 80 LEU A O 1
ATOM 633 N N . LEU A 1 81 ? -3.022 -5.343 -0.479 1.00 97.12 81 LEU A N 1
ATOM 634 C CA . LEU A 1 81 ? -3.079 -3.983 -0.989 1.00 97.12 81 LEU A CA 1
ATOM 635 C C . LEU A 1 81 ? -1.823 -3.652 -1.778 1.00 97.12 81 LEU A C 1
ATOM 637 O O . LEU A 1 81 ? -0.749 -4.189 -1.504 1.00 97.12 81 LEU A O 1
ATOM 641 N N . GLY A 1 82 ? -1.975 -2.747 -2.736 1.00 95.50 82 GLY A N 1
ATOM 642 C CA . GLY A 1 82 ? -0.872 -2.117 -3.438 1.00 95.50 82 GLY A CA 1
ATOM 643 C C . GLY A 1 82 ? -0.989 -0.597 -3.385 1.00 95.50 82 GLY A C 1
ATOM 644 O O . GLY A 1 82 ? -2.097 -0.062 -3.496 1.00 95.50 82 GLY A O 1
ATOM 645 N N . LEU A 1 83 ? 0.147 0.090 -3.266 1.00 93.38 83 LEU A N 1
ATOM 646 C CA . LEU A 1 83 ? 0.229 1.547 -3.353 1.00 93.38 83 LEU A CA 1
ATOM 647 C C . LEU A 1 83 ? 1.486 1.991 -4.130 1.00 93.38 83 LEU A C 1
ATOM 649 O O . LEU A 1 83 ? 2.595 1.569 -3.794 1.00 93.38 83 LEU A O 1
ATOM 653 N N . PRO A 1 84 ? 1.343 2.873 -5.132 1.00 90.50 84 PRO A N 1
ATOM 654 C CA . PRO A 1 84 ? 2.438 3.622 -5.736 1.00 90.50 84 PRO A CA 1
ATOM 655 C C . PRO A 1 84 ? 3.225 4.425 -4.704 1.00 90.50 84 PRO A C 1
ATOM 657 O O . PRO A 1 84 ? 2.661 5.283 -4.016 1.00 90.50 84 PRO A O 1
ATOM 660 N N . ILE A 1 85 ? 4.535 4.200 -4.632 1.00 88.06 85 ILE A N 1
ATOM 661 C CA . ILE A 1 85 ? 5.431 4.998 -3.792 1.00 88.06 85 ILE A CA 1
ATOM 662 C C . ILE A 1 85 ? 6.667 5.452 -4.574 1.00 88.06 85 ILE A C 1
ATOM 664 O O . ILE A 1 85 ? 7.098 4.841 -5.557 1.00 88.06 85 ILE A O 1
ATOM 668 N N . ILE A 1 86 ? 7.272 6.525 -4.086 1.00 83.25 86 ILE A N 1
ATOM 669 C CA . ILE A 1 86 ? 8.562 7.049 -4.541 1.00 83.25 86 ILE A CA 1
ATOM 670 C C . ILE A 1 86 ? 9.532 7.144 -3.360 1.00 83.25 86 ILE A C 1
ATOM 672 O O . ILE A 1 86 ? 9.115 7.097 -2.202 1.00 83.25 86 ILE A O 1
ATOM 676 N N . GLY A 1 87 ? 10.826 7.312 -3.648 1.00 76.00 87 GLY A N 1
ATOM 677 C CA . GLY A 1 87 ? 11.834 7.565 -2.618 1.00 76.00 87 GLY A CA 1
ATOM 678 C C . GLY A 1 87 ? 11.570 8.869 -1.855 1.00 76.00 87 GLY A C 1
ATOM 679 O O . GLY A 1 87 ? 11.282 9.906 -2.449 1.00 76.00 87 GLY A O 1
ATOM 680 N N . GLY A 1 88 ? 11.675 8.806 -0.532 1.00 59.09 88 GLY A N 1
ATOM 681 C CA . GLY A 1 88 ? 11.557 9.945 0.375 1.00 59.09 88 GLY A CA 1
ATOM 682 C C . GLY A 1 88 ? 12.857 10.743 0.413 1.00 59.09 88 GLY A C 1
ATOM 683 O O . GLY A 1 88 ? 13.945 10.169 0.444 1.00 59.09 88 GLY A O 1
ATOM 684 N N . GLY A 1 89 ? 12.744 12.072 0.401 1.00 54.94 89 GLY A N 1
ATOM 685 C CA . GLY A 1 89 ? 13.898 12.978 0.363 1.00 54.94 89 GLY A CA 1
ATOM 686 C C . GLY A 1 89 ? 13.642 14.314 -0.336 1.00 54.94 89 GLY A C 1
ATOM 687 O O . GLY A 1 89 ? 14.390 15.258 -0.115 1.00 54.94 89 GLY A O 1
ATOM 688 N N . ASP A 1 90 ? 12.565 14.428 -1.116 1.00 45.88 90 ASP A N 1
ATOM 689 C CA . ASP A 1 90 ? 12.165 15.676 -1.773 1.00 45.88 90 ASP A CA 1
ATOM 690 C C . ASP A 1 90 ? 10.890 16.262 -1.164 1.00 45.88 90 ASP A C 1
ATOM 692 O O . ASP A 1 90 ? 10.033 15.523 -0.682 1.00 45.88 90 ASP A O 1
ATOM 696 N N . ALA A 1 91 ? 10.745 17.590 -1.213 1.00 46.94 91 ALA A N 1
ATOM 697 C CA . ALA A 1 91 ? 9.544 18.284 -0.751 1.00 46.94 91 ALA A CA 1
ATOM 698 C C . ALA A 1 91 ? 8.281 17.730 -1.440 1.00 46.94 91 ALA A C 1
ATOM 700 O O . ALA A 1 91 ? 8.267 17.560 -2.662 1.00 46.94 91 ALA A O 1
ATOM 701 N N . ALA A 1 92 ? 7.208 17.515 -0.667 1.00 48.72 92 ALA A N 1
ATOM 702 C CA . ALA A 1 92 ? 5.927 16.946 -1.112 1.00 48.72 92 ALA A CA 1
ATOM 703 C C . ALA A 1 92 ? 5.380 17.555 -2.424 1.00 48.72 92 ALA A C 1
ATOM 705 O O . ALA A 1 92 ? 4.769 16.865 -3.236 1.00 48.72 92 ALA A O 1
ATOM 706 N N . ALA A 1 93 ? 5.672 18.834 -2.694 1.00 49.28 93 ALA A N 1
ATOM 707 C CA . ALA A 1 93 ? 5.250 19.541 -3.906 1.00 49.28 93 ALA A CA 1
ATOM 708 C C . ALA A 1 93 ? 5.870 19.013 -5.224 1.00 49.28 93 ALA A C 1
ATOM 710 O O . ALA A 1 93 ? 5.290 19.214 -6.292 1.00 49.28 93 ALA A O 1
ATOM 711 N N . GLY A 1 94 ? 7.039 18.360 -5.179 1.00 51.06 94 GLY A N 1
ATOM 712 C CA . GLY A 1 94 ? 7.735 17.822 -6.361 1.00 51.06 94 GLY A CA 1
ATOM 713 C C . GLY A 1 94 ? 7.539 16.320 -6.584 1.00 51.06 94 GLY A C 1
ATOM 714 O O . GLY A 1 94 ? 7.812 15.815 -7.671 1.00 51.06 94 GLY A O 1
ATOM 715 N N . GLN A 1 95 ? 7.045 15.620 -5.566 1.00 53.03 95 GLN A N 1
ATOM 716 C CA . GLN A 1 95 ? 6.919 14.164 -5.520 1.00 53.03 95 GLN A CA 1
ATOM 717 C C . GLN A 1 95 ? 5.940 13.621 -6.575 1.00 53.03 95 GLN A C 1
ATOM 719 O O . GLN A 1 95 ? 6.247 12.663 -7.276 1.00 53.03 95 GLN A O 1
ATOM 724 N N . LEU A 1 96 ? 4.823 14.318 -6.792 1.00 53.72 96 LEU A N 1
ATOM 725 C CA . LEU A 1 96 ? 3.766 13.927 -7.738 1.00 53.72 96 LEU A CA 1
ATOM 726 C C . LEU A 1 96 ? 4.111 14.157 -9.216 1.00 53.72 96 LEU A C 1
ATOM 728 O O . LEU A 1 96 ? 3.351 13.754 -10.095 1.00 53.72 96 LEU A O 1
ATOM 732 N N . ARG A 1 97 ? 5.220 14.853 -9.499 1.00 52.66 97 ARG A N 1
ATOM 733 C CA . ARG A 1 97 ? 5.710 15.101 -10.867 1.00 52.66 97 ARG A CA 1
ATOM 734 C C . ARG A 1 97 ? 6.730 14.064 -11.329 1.00 52.66 97 ARG A C 1
ATOM 736 O O . ARG A 1 97 ? 7.141 14.115 -12.483 1.00 52.66 97 ARG A O 1
ATOM 743 N N . ARG A 1 98 ? 7.185 13.184 -10.435 1.00 57.44 98 ARG A N 1
ATOM 744 C CA . ARG A 1 98 ? 8.156 12.137 -10.755 1.00 57.44 98 ARG A CA 1
ATOM 745 C C . ARG A 1 98 ? 7.441 10.837 -11.031 1.00 57.44 98 ARG A C 1
ATOM 747 O O . ARG A 1 98 ? 6.449 10.536 -10.374 1.00 57.44 98 ARG A O 1
ATOM 754 N N . GLU A 1 99 ? 7.979 10.060 -11.958 1.00 60.03 99 GLU A N 1
ATOM 755 C CA . GLU A 1 99 ? 7.510 8.701 -12.177 1.00 60.03 99 GLU A CA 1
ATOM 756 C C . GLU A 1 99 ? 7.654 7.876 -10.887 1.00 60.03 99 GLU A C 1
ATOM 758 O O . GLU A 1 99 ? 8.618 8.025 -10.130 1.00 60.03 99 GLU A O 1
ATOM 763 N N . SER A 1 100 ? 6.649 7.058 -10.584 1.00 59.75 100 SER A N 1
ATOM 764 C CA . SER A 1 100 ? 6.603 6.234 -9.387 1.00 59.75 100 SER A CA 1
ATOM 765 C C . SER A 1 100 ? 7.711 5.212 -9.503 1.00 59.75 100 SER A C 1
ATOM 767 O O . SER A 1 100 ? 7.749 4.438 -10.455 1.00 59.75 100 SER A O 1
ATOM 769 N N . ALA A 1 101 ? 8.611 5.213 -8.523 1.00 72.31 101 ALA A N 1
ATOM 770 C CA . ALA A 1 101 ? 9.774 4.341 -8.548 1.00 72.31 101 ALA A CA 1
ATOM 771 C C . ALA A 1 101 ? 9.372 2.873 -8.367 1.00 72.31 101 ALA A C 1
ATOM 773 O O . ALA A 1 101 ? 10.055 1.985 -8.865 1.00 72.31 101 ALA A O 1
ATOM 774 N N . CYS A 1 102 ? 8.281 2.612 -7.642 1.00 87.50 102 CYS A N 1
ATOM 775 C CA . CYS A 1 102 ? 7.810 1.261 -7.381 1.00 87.50 102 CYS A CA 1
ATOM 776 C C . CYS A 1 102 ? 6.344 1.233 -6.930 1.00 87.50 102 CYS A C 1
ATOM 778 O O . CYS A 1 102 ? 5.744 2.256 -6.584 1.00 87.50 102 CYS A O 1
ATOM 780 N N . VAL A 1 103 ? 5.780 0.031 -6.895 1.00 93.19 103 VAL A N 1
ATOM 781 C CA . VAL A 1 103 ? 4.524 -0.264 -6.202 1.00 93.19 103 VAL A CA 1
ATOM 782 C C . VAL A 1 103 ? 4.851 -1.100 -4.968 1.00 93.19 103 VAL A C 1
ATOM 784 O O . VAL A 1 103 ? 5.408 -2.193 -5.089 1.00 93.19 103 VAL A O 1
ATOM 787 N N . LEU A 1 104 ? 4.514 -0.575 -3.789 1.00 95.69 104 LEU A N 1
ATOM 788 C CA . LEU A 1 104 ? 4.587 -1.276 -2.508 1.00 95.69 104 LEU A CA 1
ATOM 789 C C . LEU A 1 104 ? 3.382 -2.202 -2.361 1.00 95.69 104 LEU A C 1
ATOM 791 O O . LEU A 1 104 ? 2.261 -1.795 -2.666 1.00 95.69 104 LEU A O 1
ATOM 795 N N . PHE A 1 105 ? 3.600 -3.404 -1.835 1.00 97.56 105 PHE A N 1
ATOM 796 C CA . PHE A 1 105 ? 2.547 -4.361 -1.524 1.00 97.56 105 PHE A CA 1
ATOM 797 C C . PHE A 1 105 ? 2.552 -4.698 -0.037 1.00 97.56 105 PHE A C 1
ATOM 799 O O . PHE A 1 105 ? 3.590 -5.060 0.514 1.00 97.56 105 PHE A O 1
ATOM 806 N N . LEU A 1 106 ? 1.381 -4.637 0.598 1.00 98.19 106 LEU A N 1
ATOM 807 C CA . LEU A 1 106 ? 1.194 -5.072 1.984 1.00 98.19 106 LEU A CA 1
ATOM 808 C C . LEU A 1 106 ? 0.116 -6.157 2.060 1.00 98.19 106 LEU A C 1
ATOM 810 O O . LEU A 1 106 ? -0.836 -6.181 1.274 1.00 98.19 106 LEU A O 1
ATOM 814 N N . ARG A 1 107 ? 0.250 -7.041 3.046 1.00 98.00 107 ARG A N 1
ATOM 815 C CA . ARG A 1 107 ? -0.806 -7.955 3.478 1.00 98.00 107 ARG A CA 1
ATOM 816 C C . ARG A 1 107 ? -1.618 -7.279 4.569 1.00 98.00 107 ARG A C 1
ATOM 818 O O . ARG A 1 107 ? -1.050 -6.754 5.520 1.00 98.00 107 ARG A O 1
ATOM 825 N N . ASN A 1 108 ? -2.934 -7.357 4.446 1.00 98.31 108 ASN A N 1
ATOM 826 C CA . ASN A 1 108 ? -3.865 -7.138 5.540 1.00 98.31 108 ASN A CA 1
ATOM 827 C C . ASN A 1 108 ? -4.281 -8.503 6.106 1.00 98.31 108 ASN A C 1
ATOM 829 O O . ASN A 1 108 ? -4.805 -9.329 5.358 1.00 98.31 108 ASN A O 1
ATOM 833 N N . HIS A 1 109 ? -4.067 -8.718 7.403 1.00 97.69 109 HIS A N 1
ATOM 834 C CA . HIS A 1 109 ? -4.589 -9.858 8.155 1.00 97.69 109 HIS A CA 1
ATOM 835 C C . HIS A 1 109 ? -5.322 -9.346 9.395 1.00 97.69 109 HIS A C 1
ATOM 837 O O . HIS A 1 109 ? -4.692 -8.919 10.364 1.00 97.69 109 HIS A O 1
ATOM 843 N N . ALA A 1 110 ? -6.656 -9.335 9.349 1.00 97.50 110 ALA A N 1
ATOM 844 C CA . ALA A 1 110 ? -7.502 -8.824 10.430 1.00 97.50 110 ALA A CA 1
ATOM 845 C C . ALA A 1 110 ? -7.105 -7.410 10.913 1.00 97.50 110 ALA A C 1
ATOM 847 O O . ALA A 1 110 ? -7.136 -7.121 12.111 1.00 97.50 110 ALA A O 1
ATOM 848 N N . LEU A 1 111 ? -6.773 -6.521 9.966 1.00 98.31 111 LEU A N 1
ATOM 849 C CA . LEU A 1 111 ? -6.284 -5.146 10.156 1.00 98.31 111 LEU A CA 1
ATOM 850 C C . LEU A 1 111 ? -4.831 -5.010 10.614 1.00 98.31 111 LEU A C 1
ATOM 852 O O . LEU A 1 111 ? -4.365 -3.876 10.721 1.00 98.31 111 LEU A O 1
ATOM 856 N N . SER A 1 112 ? -4.103 -6.109 10.821 1.00 98.31 112 SER A N 1
ATOM 857 C CA . SER A 1 112 ? -2.648 -6.048 10.938 1.00 98.31 112 SER A CA 1
ATOM 858 C C . SER A 1 112 ? -2.004 -5.975 9.554 1.00 98.31 112 SER A C 1
ATOM 860 O O . SER A 1 112 ? -2.377 -6.727 8.646 1.00 98.31 112 SER A O 1
ATOM 862 N N . LEU A 1 113 ? -1.060 -5.051 9.390 1.00 98.25 113 LEU A N 1
ATOM 863 C CA . LEU A 1 113 ? -0.391 -4.767 8.128 1.00 98.25 113 LEU A CA 1
ATOM 864 C C . LEU A 1 113 ? 1.018 -5.364 8.131 1.00 98.25 113 LEU A C 1
ATOM 866 O O . LEU A 1 113 ? 1.843 -5.038 8.982 1.00 98.25 113 LEU A O 1
ATOM 870 N N . ALA A 1 114 ? 1.314 -6.203 7.142 1.00 97.94 114 ALA A N 1
ATOM 871 C CA . ALA A 1 114 ? 2.633 -6.803 6.973 1.00 97.94 114 ALA A CA 1
ATOM 872 C C . ALA A 1 114 ? 3.227 -6.472 5.604 1.00 97.94 114 ALA A C 1
ATOM 874 O O . ALA A 1 114 ? 2.537 -6.517 4.586 1.00 97.94 114 ALA A O 1
ATOM 875 N N . ASP A 1 115 ? 4.522 -6.169 5.588 1.00 97.69 115 ASP A N 1
ATOM 876 C CA . ASP A 1 115 ? 5.278 -5.901 4.368 1.00 97.69 115 ASP A CA 1
ATOM 877 C C . ASP A 1 115 ? 5.383 -7.155 3.494 1.00 97.69 115 ASP A C 1
ATOM 879 O O . ASP A 1 115 ? 5.800 -8.212 3.971 1.00 97.69 115 ASP A O 1
ATOM 883 N N . LEU A 1 116 ? 5.026 -7.031 2.214 1.00 97.94 116 LEU A N 1
ATOM 884 C CA . LEU A 1 116 ? 5.261 -8.064 1.205 1.00 97.94 116 LEU A CA 1
ATOM 885 C C . LEU A 1 116 ? 6.360 -7.661 0.214 1.00 97.94 116 LEU A C 1
ATOM 887 O O . LEU A 1 116 ? 6.679 -8.426 -0.689 1.00 97.94 116 LEU A O 1
ATOM 891 N N . GLY A 1 117 ? 6.964 -6.491 0.354 1.00 96.12 117 GLY A N 1
ATOM 892 C CA . GLY A 1 117 ? 7.942 -5.943 -0.570 1.00 96.12 117 GLY A CA 1
ATOM 893 C C . GLY A 1 117 ? 7.296 -5.133 -1.688 1.00 96.12 117 GLY A C 1
ATOM 894 O O . GLY A 1 117 ? 6.171 -4.642 -1.591 1.00 96.12 117 GLY A O 1
ATOM 895 N N . ARG A 1 118 ? 8.046 -4.953 -2.772 1.00 94.75 118 ARG A N 1
ATOM 896 C CA . ARG A 1 118 ? 7.691 -4.035 -3.853 1.00 94.75 118 ARG A CA 1
ATOM 897 C C . ARG A 1 118 ? 8.069 -4.595 -5.213 1.00 94.75 118 ARG A C 1
ATOM 899 O O . ARG A 1 118 ? 8.977 -5.416 -5.321 1.00 94.75 118 ARG A O 1
ATOM 906 N N . LEU A 1 119 ? 7.393 -4.103 -6.244 1.00 94.31 119 LEU A N 1
ATOM 907 C CA . LEU A 1 119 ? 7.842 -4.232 -7.627 1.00 94.31 119 LEU A CA 1
ATOM 908 C C . LEU A 1 119 ? 8.385 -2.879 -8.072 1.00 94.31 119 LEU A C 1
ATOM 910 O O . LEU A 1 119 ? 7.663 -1.885 -8.037 1.00 94.31 119 LEU A O 1
ATOM 914 N N . ASP A 1 120 ? 9.658 -2.853 -8.452 1.00 89.56 120 ASP A N 1
ATOM 915 C CA . ASP A 1 120 ? 10.364 -1.639 -8.851 1.00 89.56 120 ASP A CA 1
ATOM 916 C C . ASP A 1 120 ? 10.229 -1.388 -10.362 1.00 89.56 120 ASP A C 1
ATOM 918 O O . ASP A 1 120 ? 10.308 -2.314 -11.181 1.00 89.56 120 ASP A O 1
ATOM 922 N N . ALA A 1 121 ? 10.051 -0.125 -10.739 1.00 82.00 121 ALA A N 1
ATOM 923 C CA . ALA A 1 121 ? 10.270 0.329 -12.103 1.00 82.00 121 ALA A CA 1
ATOM 924 C C . ALA A 1 121 ? 11.773 0.267 -12.403 1.00 82.00 121 ALA A C 1
ATOM 926 O O . ALA A 1 121 ? 12.610 0.531 -11.531 1.00 82.00 121 ALA A O 1
ATOM 927 N N . ARG A 1 122 ? 12.140 -0.095 -13.631 1.00 78.62 122 ARG A N 1
ATOM 928 C CA . ARG A 1 122 ? 13.530 0.007 -14.077 1.00 78.62 122 ARG A CA 1
ATOM 929 C C . ARG A 1 122 ? 13.713 1.354 -14.767 1.00 78.62 122 ARG A C 1
ATOM 931 O O . ARG A 1 122 ? 12.816 1.799 -15.477 1.00 78.62 122 ARG A O 1
ATOM 938 N N . PRO A 1 123 ? 14.879 2.002 -14.609 1.00 61.25 123 PRO A N 1
ATOM 939 C CA . PRO A 1 123 ? 15.213 3.133 -15.455 1.00 61.25 123 PRO A CA 1
ATOM 940 C C . PRO A 1 123 ? 15.125 2.670 -16.909 1.00 61.25 123 PRO A C 1
ATOM 942 O O . PRO A 1 123 ? 15.845 1.742 -17.294 1.00 61.25 123 PRO A O 1
ATOM 945 N N . ALA A 1 124 ? 14.255 3.290 -17.707 1.00 54.34 124 ALA A N 1
ATOM 946 C CA . ALA A 1 124 ? 14.255 3.076 -19.146 1.00 54.34 124 ALA A CA 1
ATOM 947 C C . ALA A 1 124 ? 15.683 3.359 -19.641 1.00 54.34 124 ALA A C 1
ATOM 949 O O . ALA A 1 124 ? 16.214 4.456 -19.447 1.00 54.34 124 ALA A O 1
ATOM 950 N N . GLY A 1 125 ? 16.362 2.347 -20.187 1.00 45.88 125 GLY A N 1
ATOM 951 C CA . GLY A 1 125 ? 17.745 2.495 -20.635 1.00 45.88 125 GLY A CA 1
ATOM 952 C C . GLY A 1 125 ? 17.863 3.692 -21.582 1.00 45.88 125 GLY A C 1
ATOM 953 O O . GLY A 1 125 ? 17.173 3.721 -22.592 1.00 45.88 125 GLY A O 1
ATOM 954 N N . LYS A 1 126 ? 18.715 4.673 -21.239 1.00 43.19 126 LYS A N 1
ATOM 955 C CA . LYS A 1 126 ? 18.836 5.986 -21.909 1.00 43.19 126 LYS A CA 1
ATOM 956 C C . LYS A 1 126 ? 17.477 6.602 -22.266 1.00 43.19 126 LYS A C 1
ATOM 958 O O . LYS A 1 126 ? 17.032 6.469 -23.401 1.00 43.19 126 LYS A O 1
ATOM 963 N N . GLU A 1 127 ? 16.895 7.309 -21.296 1.00 48.84 127 GLU A N 1
ATOM 964 C CA . GLU A 1 127 ? 15.940 8.417 -21.463 1.00 48.84 127 GLU A CA 1
ATOM 965 C C . GLU A 1 127 ? 15.346 8.540 -22.874 1.00 48.84 127 GLU A C 1
ATOM 967 O O . GLU A 1 127 ? 15.747 9.382 -23.681 1.00 48.84 127 GLU A O 1
ATOM 972 N N . ARG A 1 128 ? 14.365 7.695 -23.189 1.00 53.84 128 ARG A N 1
ATOM 973 C CA . ARG A 1 128 ? 13.465 7.978 -24.303 1.00 53.84 128 ARG A CA 1
ATOM 974 C C . ARG A 1 128 ? 12.305 8.784 -23.764 1.00 53.84 128 ARG A C 1
ATOM 976 O O . ARG A 1 128 ? 11.204 8.272 -23.616 1.00 53.84 128 ARG A O 1
ATOM 983 N N . ASN A 1 129 ? 12.569 10.063 -23.499 1.00 55.53 129 ASN A N 1
ATOM 984 C CA . ASN A 1 129 ? 11.513 11.054 -23.625 1.00 55.53 129 ASN A CA 1
ATOM 985 C C . ASN A 1 129 ? 11.095 11.029 -25.098 1.00 55.53 129 ASN A C 1
ATOM 987 O O . ASN A 1 129 ? 11.709 11.661 -25.957 1.00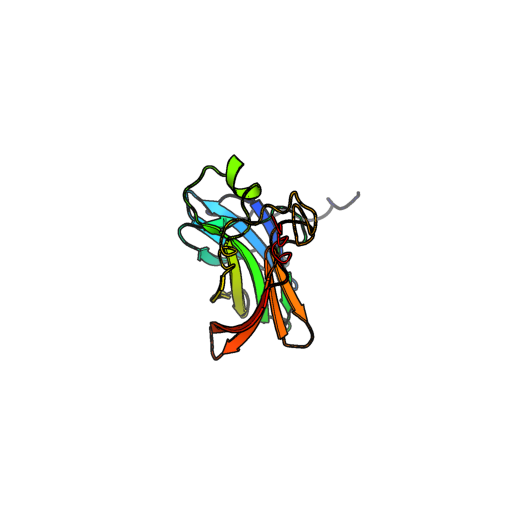 55.53 129 ASN A O 1
ATOM 991 N N . ASP A 1 130 ? 10.099 10.211 -25.404 1.00 61.19 130 ASP A N 1
ATOM 992 C CA . ASP A 1 130 ? 9.544 10.072 -26.741 1.00 61.19 130 ASP A CA 1
ATOM 993 C C . ASP A 1 130 ? 8.673 11.282 -27.128 1.00 61.19 130 ASP A C 1
ATOM 995 O O . ASP A 1 130 ? 8.040 11.277 -28.183 1.00 61.19 130 ASP A O 1
ATOM 999 N N . GLY A 1 131 ? 8.652 12.332 -26.297 1.00 63.28 131 GLY A N 1
ATOM 1000 C CA . GLY A 1 131 ? 7.764 13.476 -26.429 1.00 63.28 131 GLY A CA 1
ATOM 1001 C C . GLY A 1 131 ? 6.329 13.137 -26.041 1.00 63.28 131 GLY A C 1
ATOM 1002 O O . GLY A 1 131 ? 5.410 13.725 -26.610 1.00 63.28 131 GLY A O 1
ATOM 1003 N N . CYS A 1 132 ? 6.140 12.178 -25.131 1.00 65.31 132 CYS A N 1
ATOM 1004 C CA . CYS A 1 132 ? 4.845 11.628 -24.749 1.00 65.31 132 CYS A CA 1
ATOM 1005 C C . CYS A 1 132 ? 4.062 11.004 -25.906 1.00 65.31 132 CYS A C 1
ATOM 1007 O O . CYS A 1 132 ? 2.835 11.126 -25.977 1.00 65.31 132 CYS A O 1
ATOM 1009 N N . ARG A 1 133 ? 4.759 10.381 -26.856 1.00 64.50 133 ARG A N 1
ATOM 1010 C CA . ARG A 1 133 ? 4.102 9.745 -28.005 1.00 64.50 133 ARG A CA 1
ATOM 1011 C C . ARG A 1 133 ? 3.352 8.490 -27.590 1.00 64.50 133 ARG A C 1
ATOM 1013 O O . ARG A 1 133 ? 2.270 8.245 -28.117 1.00 64.50 133 ARG A O 1
ATOM 1020 N N . ALA A 1 134 ? 3.926 7.714 -26.680 1.00 61.03 134 ALA A N 1
ATOM 1021 C CA . ALA A 1 134 ? 3.295 6.558 -26.081 1.00 61.03 134 ALA A CA 1
ATOM 1022 C C . ALA A 1 134 ? 2.497 6.984 -24.838 1.00 61.03 134 ALA A C 1
ATOM 1024 O O . ALA A 1 134 ? 1.291 6.733 -24.840 1.00 61.03 134 ALA A O 1
ATOM 1025 N N . SER A 1 135 ? 3.079 7.729 -23.879 1.00 54.50 135 SER A N 1
ATOM 1026 C CA . SER A 1 135 ? 2.323 8.686 -23.045 1.00 54.50 135 SER A CA 1
ATOM 1027 C C . SER A 1 135 ? 3.196 9.607 -22.146 1.00 54.50 135 SER A C 1
ATOM 1029 O O . SER A 1 135 ? 4.401 9.436 -22.015 1.00 54.50 135 SER A O 1
ATOM 1031 N N . CYS A 1 136 ? 2.584 10.665 -21.579 1.00 59.06 136 CYS A N 1
ATOM 1032 C CA . CYS A 1 136 ? 3.201 11.575 -20.588 1.00 59.06 136 CYS A CA 1
ATOM 1033 C C . CYS A 1 136 ? 2.993 11.132 -19.124 1.00 59.06 136 CYS A C 1
ATOM 1035 O O . CYS A 1 136 ? 3.573 11.720 -18.213 1.00 59.06 136 CYS A O 1
ATOM 1037 N N . VAL A 1 137 ? 2.048 10.218 -18.894 1.00 60.25 137 VAL A N 1
ATOM 1038 C CA . VAL A 1 137 ? 1.535 9.750 -17.595 1.00 60.25 137 VAL A CA 1
ATOM 1039 C C . VAL A 1 137 ? 0.907 8.369 -17.843 1.00 60.25 137 VAL A C 1
ATOM 1041 O O . VAL A 1 137 ? -0.311 8.244 -18.000 1.00 60.25 137 VAL A O 1
ATOM 1044 N N . ASP A 1 138 ? 1.760 7.347 -17.975 1.00 59.81 138 ASP A N 1
ATOM 1045 C CA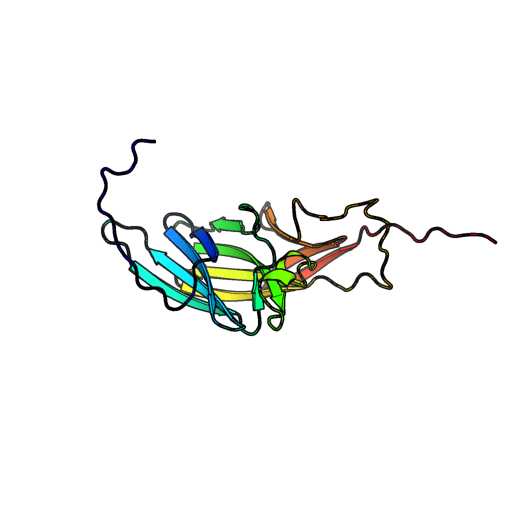 . ASP A 1 138 ? 1.468 6.075 -18.669 1.00 59.81 138 ASP A CA 1
ATOM 1046 C C . ASP A 1 138 ? 0.388 5.176 -18.066 1.00 59.81 138 ASP A C 1
ATOM 1048 O O . ASP A 1 138 ? -0.029 4.223 -18.719 1.00 59.81 138 ASP A O 1
ATOM 1052 N N . TRP A 1 139 ? -0.169 5.481 -16.893 1.00 65.50 139 TRP A N 1
ATOM 1053 C CA . TRP A 1 139 ? -1.180 4.616 -16.278 1.00 65.50 139 TRP A CA 1
ATOM 1054 C C . TRP A 1 139 ? -2.244 5.400 -15.527 1.00 65.50 139 TRP A C 1
ATOM 1056 O O . TRP A 1 139 ? -2.208 5.454 -14.300 1.00 65.50 139 TRP A O 1
ATOM 1066 N N . TYR A 1 140 ? -3.208 6.016 -16.237 1.00 62.94 140 TYR A N 1
ATOM 1067 C CA . TYR A 1 140 ? -4.230 6.923 -15.659 1.00 62.94 140 TYR A CA 1
ATOM 1068 C C . TYR A 1 140 ? -3.633 7.724 -14.480 1.00 62.94 140 TYR A C 1
ATOM 1070 O O . TYR A 1 140 ? -4.125 7.674 -13.353 1.00 62.94 140 TYR A O 1
ATOM 1078 N N . GLY A 1 141 ? -2.467 8.330 -14.725 1.00 71.38 141 GLY A N 1
ATOM 1079 C CA . GLY A 1 141 ? -1.517 8.707 -13.685 1.00 71.38 141 GLY A CA 1
ATOM 1080 C C . GLY A 1 141 ? -0.165 8.010 -13.828 1.00 71.38 141 GLY A C 1
ATOM 1081 O O . GLY A 1 141 ? 0.326 7.861 -14.941 1.00 71.38 141 GLY A O 1
ATOM 1082 N N . ASN A 1 142 ? 0.453 7.664 -12.705 1.00 70.31 142 ASN A N 1
ATOM 1083 C CA . ASN A 1 142 ? 1.880 7.387 -12.621 1.00 70.31 142 ASN A CA 1
ATOM 1084 C C . ASN A 1 142 ? 2.226 5.886 -12.601 1.00 70.31 142 ASN A C 1
ATOM 1086 O O . ASN A 1 142 ? 2.892 5.364 -13.494 1.00 70.31 142 ASN A O 1
ATOM 1090 N N . SER A 1 143 ? 1.713 5.170 -11.604 1.00 83.88 143 SER A N 1
ATOM 1091 C CA . SER A 1 143 ? 1.756 3.713 -11.559 1.00 83.88 143 SER A CA 1
ATOM 1092 C C . SER A 1 143 ? 0.499 3.143 -10.927 1.00 83.88 143 SER A C 1
ATOM 1094 O O . SER A 1 143 ? -0.277 3.859 -10.286 1.00 83.88 143 SER A O 1
ATOM 1096 N N . ARG A 1 144 ? 0.264 1.848 -11.156 1.00 89.31 144 ARG A N 1
ATOM 1097 C CA . ARG A 1 144 ? -0.926 1.148 -10.675 1.00 89.31 144 ARG A CA 1
ATOM 1098 C C . ARG A 1 144 ? -0.623 -0.277 -10.230 1.00 89.31 144 ARG A C 1
ATOM 1100 O O . ARG A 1 144 ? -0.078 -1.050 -11.019 1.00 89.31 144 ARG A O 1
ATOM 1107 N N . PRO A 1 145 ? -1.045 -0.670 -9.022 1.00 93.50 145 PRO A N 1
ATOM 1108 C CA . PRO A 1 145 ? -1.253 -2.066 -8.695 1.00 93.50 145 PRO A CA 1
ATOM 1109 C C . PRO A 1 145 ? -2.505 -2.581 -9.408 1.00 93.50 145 PRO A C 1
ATOM 1111 O O . PRO A 1 145 ? -3.530 -1.901 -9.471 1.00 93.50 145 PRO A O 1
ATOM 1114 N N . LEU A 1 146 ? -2.443 -3.810 -9.905 1.00 93.12 146 LEU A N 1
ATOM 1115 C CA . LEU A 1 146 ? -3.600 -4.519 -10.434 1.00 93.12 146 LEU A CA 1
ATOM 1116 C C . LEU A 1 146 ? -3.564 -5.969 -9.968 1.00 93.12 146 LEU A C 1
ATOM 1118 O O . LEU A 1 146 ? -2.598 -6.691 -10.210 1.00 93.12 146 LEU A O 1
ATOM 1122 N N . PHE A 1 147 ? -4.655 -6.405 -9.352 1.00 95.00 147 PHE A N 1
ATOM 1123 C CA . PHE A 1 147 ? -4.879 -7.801 -9.011 1.00 95.00 147 PHE A CA 1
ATOM 1124 C C . PHE A 1 147 ? -5.912 -8.357 -9.983 1.00 95.00 147 PHE A C 1
ATOM 1126 O O . PHE A 1 147 ? -7.028 -7.849 -10.082 1.00 95.00 147 PHE A O 1
ATOM 1133 N N . LEU A 1 148 ? -5.539 -9.379 -10.750 1.00 93.31 148 LEU A N 1
ATOM 1134 C CA . LEU A 1 148 ? -6.403 -9.913 -11.797 1.00 93.31 148 LEU A CA 1
ATOM 1135 C C . LEU A 1 148 ? -6.262 -11.427 -11.887 1.00 93.31 148 LEU A C 1
ATOM 1137 O O . LEU A 1 148 ? -5.204 -11.941 -12.240 1.00 93.31 148 LEU A O 1
ATOM 1141 N N . ARG A 1 149 ? -7.359 -12.144 -11.607 1.00 92.12 149 ARG A N 1
ATOM 1142 C CA . ARG A 1 149 ? -7.442 -13.615 -11.712 1.00 92.12 149 ARG A CA 1
ATOM 1143 C C . ARG A 1 149 ? -6.301 -14.335 -10.971 1.00 92.12 149 ARG A C 1
ATOM 1145 O O . ARG A 1 149 ? -5.666 -15.226 -11.524 1.00 92.12 149 ARG A O 1
ATOM 1152 N N . GLY A 1 150 ? -6.023 -13.915 -9.735 1.00 90.94 150 GLY A N 1
ATOM 1153 C CA . GLY A 1 150 ? -4.966 -14.494 -8.894 1.00 90.94 150 GLY A CA 1
ATOM 1154 C C . GLY A 1 150 ? -3.538 -14.069 -9.259 1.00 90.94 150 GLY A C 1
ATOM 1155 O O . GLY A 1 150 ? -2.588 -14.610 -8.704 1.00 90.94 150 GLY A O 1
ATOM 1156 N N . ARG A 1 151 ? -3.373 -13.114 -10.181 1.00 95.31 151 ARG A N 1
ATOM 1157 C CA . ARG A 1 151 ? -2.076 -12.555 -10.588 1.00 95.31 151 ARG A CA 1
ATOM 1158 C C . ARG A 1 151 ? -1.931 -11.132 -10.064 1.00 95.31 151 ARG A C 1
ATOM 1160 O O . ARG A 1 151 ? -2.933 -10.431 -9.903 1.00 95.31 151 ARG A O 1
ATOM 1167 N N . ILE A 1 152 ? -0.691 -10.723 -9.819 1.00 97.31 152 ILE A N 1
ATOM 1168 C CA . ILE A 1 152 ? -0.340 -9.424 -9.243 1.00 97.31 152 ILE A CA 1
ATOM 1169 C C . ILE A 1 152 ? 0.487 -8.672 -10.276 1.00 97.31 152 ILE A C 1
ATOM 1171 O O . ILE A 1 152 ? 1.483 -9.193 -10.770 1.00 97.31 152 ILE A O 1
ATOM 1175 N N . PHE A 1 153 ? 0.085 -7.450 -10.599 1.00 95.81 153 PHE A N 1
ATOM 1176 C CA . PHE A 1 153 ? 0.790 -6.607 -11.552 1.00 95.81 153 PHE A CA 1
ATOM 1177 C C . PHE A 1 153 ? 1.092 -5.240 -10.951 1.00 95.81 153 PHE A C 1
ATOM 1179 O O . PHE A 1 153 ? 0.275 -4.676 -10.223 1.00 95.81 153 PHE A O 1
ATOM 1186 N N . ALA A 1 154 ? 2.248 -4.701 -11.315 1.00 93.56 154 ALA A N 1
ATOM 1187 C CA . ALA A 1 154 ? 2.590 -3.298 -11.177 1.00 93.56 154 ALA A CA 1
ATOM 1188 C C . ALA A 1 154 ? 2.771 -2.715 -12.580 1.00 93.56 154 ALA A C 1
ATOM 1190 O O . ALA A 1 154 ? 3.640 -3.140 -13.342 1.00 93.56 154 ALA A O 1
ATOM 1191 N N . LEU A 1 155 ? 1.905 -1.773 -12.922 1.00 89.88 155 LEU A N 1
ATOM 1192 C CA . LEU A 1 155 ? 1.924 -1.033 -14.169 1.00 89.88 155 LEU A CA 1
ATOM 1193 C C . LEU A 1 155 ? 2.668 0.273 -13.878 1.00 89.88 155 LEU A C 1
ATOM 1195 O O . LEU A 1 155 ? 2.201 1.052 -13.048 1.00 89.88 155 LEU A O 1
ATOM 1199 N N . MET A 1 156 ? 3.853 0.469 -14.455 1.00 84.56 156 MET A N 1
ATOM 1200 C CA . MET A 1 156 ? 4.768 1.569 -14.116 1.00 84.56 156 MET A CA 1
ATOM 1201 C C . MET A 1 156 ? 5.433 2.095 -15.389 1.00 84.56 156 MET A C 1
ATOM 1203 O O . MET A 1 156 ? 6.163 1.345 -16.029 1.00 84.56 156 MET A O 1
ATOM 1207 N N . GLY A 1 157 ? 5.193 3.355 -15.771 1.00 78.88 157 GLY A N 1
ATOM 1208 C CA . GLY A 1 157 ? 5.771 3.925 -17.001 1.00 78.88 157 GLY A CA 1
ATOM 1209 C C . GLY A 1 157 ? 5.551 3.028 -18.230 1.00 78.88 157 GLY A C 1
ATOM 1210 O O . GLY A 1 157 ? 4.461 2.499 -18.440 1.00 78.88 157 GLY A O 1
ATOM 1211 N N . TYR A 1 158 ? 6.620 2.736 -18.969 1.00 79.31 158 TYR A N 1
ATOM 1212 C CA . TYR A 1 158 ? 6.606 1.817 -20.116 1.00 79.31 158 TYR A CA 1
ATOM 1213 C C . TYR A 1 158 ? 6.711 0.328 -19.768 1.00 79.31 158 TYR A C 1
ATOM 1215 O O . TYR A 1 158 ? 7.075 -0.490 -20.617 1.00 79.31 158 TYR A O 1
ATOM 1223 N N . GLU A 1 159 ? 6.412 -0.052 -18.529 1.00 83.44 159 GLU A N 1
ATOM 1224 C CA . GLU A 1 159 ? 6.607 -1.412 -18.052 1.00 83.44 159 GLU A CA 1
ATOM 1225 C C . GLU A 1 159 ? 5.351 -1.989 -17.392 1.00 83.44 159 GLU A C 1
ATOM 1227 O O . GLU A 1 159 ? 4.658 -1.351 -16.596 1.00 83.44 159 GLU A O 1
ATOM 1232 N N . ILE A 1 160 ? 5.084 -3.259 -17.694 1.00 91.12 160 ILE A N 1
ATOM 1233 C CA . ILE A 1 160 ? 4.167 -4.102 -16.927 1.00 91.12 160 ILE A CA 1
ATOM 1234 C C . ILE A 1 160 ? 5.011 -5.165 -16.238 1.00 91.12 160 ILE A C 1
ATOM 1236 O O . ILE A 1 160 ? 5.652 -5.992 -16.896 1.00 91.12 160 ILE A O 1
ATOM 1240 N N . VAL A 1 161 ? 4.987 -5.155 -14.910 1.00 94.81 161 VAL A N 1
ATOM 1241 C CA . VAL A 1 161 ? 5.732 -6.089 -14.069 1.00 94.81 161 VAL A CA 1
ATOM 1242 C C . VAL A 1 161 ? 4.750 -7.025 -13.393 1.00 94.81 161 VAL A C 1
ATOM 1244 O O . VAL A 1 161 ? 3.866 -6.590 -12.662 1.00 94.81 161 VAL A O 1
ATOM 1247 N N . GLU A 1 162 ? 4.894 -8.317 -13.639 1.00 97.56 162 GLU A N 1
ATOM 1248 C CA . GLU A 1 162 ? 4.124 -9.355 -12.972 1.00 97.56 162 GLU A CA 1
ATOM 1249 C C . GLU A 1 162 ? 4.879 -9.858 -11.745 1.00 97.56 162 GLU A C 1
ATOM 1251 O O . GLU A 1 162 ? 6.012 -10.342 -11.838 1.00 97.56 162 GLU A O 1
ATOM 1256 N N . GLY A 1 163 ? 4.215 -9.792 -10.599 1.00 96.94 163 GLY A N 1
ATOM 1257 C CA . GLY A 1 163 ? 4.655 -10.388 -9.354 1.00 96.94 163 GLY A CA 1
ATOM 1258 C C . GLY A 1 163 ? 3.909 -11.681 -9.040 1.00 96.94 163 GLY A C 1
ATOM 1259 O O . GLY A 1 163 ? 2.766 -11.898 -9.445 1.00 96.94 163 GLY A O 1
ATOM 1260 N N . LYS A 1 164 ? 4.550 -12.522 -8.238 1.00 96.25 164 LYS A N 1
ATOM 1261 C CA . LYS A 1 164 ? 3.928 -13.643 -7.538 1.00 96.25 164 LYS A CA 1
ATOM 1262 C C . LYS A 1 164 ? 4.143 -13.449 -6.047 1.00 96.25 164 LYS A C 1
ATOM 1264 O O . LYS A 1 164 ? 5.230 -13.063 -5.630 1.00 96.25 164 LYS A O 1
ATOM 1269 N N . LEU A 1 165 ? 3.131 -13.770 -5.249 1.00 95.06 165 LEU A N 1
ATOM 1270 C CA . LEU A 1 165 ? 3.334 -13.965 -3.824 1.00 95.06 165 LEU A CA 1
ATOM 1271 C C . LEU A 1 165 ? 4.030 -15.314 -3.598 1.00 95.06 165 LEU A C 1
ATOM 1273 O O . LEU A 1 165 ? 3.464 -16.371 -3.885 1.00 95.06 165 LEU A O 1
ATOM 1277 N N . ASP A 1 166 ? 5.258 -15.266 -3.101 1.00 92.62 166 ASP A N 1
ATOM 1278 C CA . ASP A 1 166 ? 6.024 -16.422 -2.662 1.00 92.62 166 ASP A CA 1
ATOM 1279 C C . ASP A 1 166 ? 6.255 -16.331 -1.152 1.00 92.62 166 ASP A C 1
ATOM 1281 O O . ASP A 1 166 ? 6.878 -15.391 -0.655 1.00 92.62 166 ASP A O 1
ATOM 1285 N N . GLN A 1 167 ? 5.694 -17.290 -0.413 1.00 86.44 167 GLN A N 1
ATOM 1286 C CA . GLN A 1 167 ? 5.632 -17.292 1.051 1.00 86.44 167 GLN A CA 1
ATOM 1287 C C . GLN A 1 167 ? 5.005 -16.002 1.617 1.00 86.44 167 GLN A C 1
ATOM 1289 O O . GLN A 1 167 ? 3.787 -15.903 1.753 1.00 86.44 167 GLN A O 1
ATOM 1294 N N . GLN A 1 168 ? 5.835 -15.012 1.943 1.00 91.88 168 GLN A N 1
ATOM 1295 C CA . GLN A 1 168 ? 5.449 -13.727 2.529 1.00 91.88 168 GLN A CA 1
ATOM 1296 C C . GLN A 1 168 ? 6.037 -12.540 1.754 1.00 91.88 168 GLN A C 1
ATOM 1298 O O . GLN A 1 168 ? 6.162 -11.451 2.304 1.00 91.88 168 GLN A O 1
ATOM 1303 N N . ARG A 1 169 ? 6.445 -12.736 0.495 1.00 95.94 169 ARG A N 1
ATOM 1304 C CA . ARG A 1 169 ? 7.021 -11.668 -0.328 1.00 95.94 169 ARG A CA 1
ATOM 1305 C C . ARG A 1 169 ? 6.510 -11.713 -1.757 1.00 95.94 169 ARG A C 1
ATOM 1307 O O . ARG A 1 169 ? 6.277 -12.778 -2.318 1.00 95.94 169 ARG A O 1
ATOM 1314 N N . ILE A 1 170 ? 6.365 -10.544 -2.355 1.00 96.69 170 ILE A N 1
ATOM 1315 C CA . ILE A 1 170 ? 6.184 -10.376 -3.784 1.00 96.69 170 ILE A CA 1
ATOM 1316 C C . ILE A 1 170 ? 7.543 -10.543 -4.454 1.00 96.69 170 ILE A C 1
ATOM 1318 O O . ILE A 1 170 ? 8.511 -9.864 -4.112 1.00 96.69 170 ILE A O 1
ATOM 1322 N N . VAL A 1 171 ? 7.596 -11.447 -5.425 1.00 96.19 171 VAL A N 1
ATOM 1323 C CA . VAL A 1 171 ? 8.752 -11.660 -6.294 1.00 96.19 171 VAL A CA 1
ATOM 1324 C C . VAL A 1 171 ? 8.361 -11.363 -7.734 1.00 96.19 171 VAL A C 1
ATOM 1326 O O . VAL A 1 171 ? 7.319 -11.822 -8.205 1.00 96.19 171 VAL A O 1
ATOM 1329 N N . GLU A 1 172 ? 9.180 -10.583 -8.440 1.00 96.12 172 GLU A N 1
ATOM 1330 C CA . GLU A 1 172 ? 9.018 -10.376 -9.881 1.00 96.12 172 GLU A CA 1
ATOM 1331 C C . GLU A 1 172 ? 9.176 -11.717 -10.607 1.00 96.12 172 GLU A C 1
ATOM 1333 O O . GLU A 1 172 ? 10.136 -12.454 -10.388 1.00 96.12 172 GLU A O 1
ATOM 1338 N N . THR A 1 173 ? 8.226 -12.030 -11.483 1.00 96.62 173 THR A N 1
ATOM 1339 C CA . THR A 1 173 ? 8.227 -13.256 -12.296 1.00 96.62 173 THR A CA 1
ATOM 1340 C C . THR A 1 173 ? 8.373 -12.961 -13.777 1.00 96.62 173 THR A C 1
ATOM 1342 O O . THR A 1 173 ? 8.998 -13.730 -14.507 1.00 96.62 173 THR A O 1
ATOM 1345 N N . ARG A 1 174 ? 7.804 -11.844 -14.235 1.00 96.06 174 ARG A N 1
ATOM 1346 C CA . ARG A 1 174 ? 7.855 -11.433 -15.631 1.00 96.06 174 ARG A CA 1
ATOM 1347 C C . ARG A 1 174 ? 7.805 -9.920 -15.739 1.00 96.06 174 ARG A C 1
ATOM 1349 O O . ARG A 1 174 ? 7.185 -9.247 -14.924 1.00 96.06 174 ARG A O 1
ATOM 1356 N N . ARG A 1 175 ? 8.414 -9.406 -16.800 1.00 93.81 175 ARG A N 1
ATOM 1357 C CA . ARG A 1 175 ? 8.376 -7.998 -17.171 1.00 93.81 175 ARG A CA 1
ATOM 1358 C C . ARG A 1 175 ? 8.187 -7.868 -18.669 1.00 93.81 175 ARG A C 1
ATOM 1360 O O . ARG A 1 175 ? 8.773 -8.632 -19.437 1.00 93.81 175 ARG A O 1
ATOM 1367 N N . ILE A 1 176 ? 7.357 -6.916 -19.062 1.00 90.69 176 ILE A N 1
ATOM 1368 C CA . ILE A 1 176 ? 7.216 -6.478 -20.444 1.00 90.69 176 ILE A CA 1
ATOM 1369 C C . ILE A 1 176 ? 7.540 -4.992 -20.459 1.00 90.69 176 ILE A C 1
ATOM 1371 O O . ILE A 1 176 ? 6.869 -4.221 -19.781 1.00 90.69 176 ILE A O 1
ATOM 1375 N N . ASP A 1 177 ? 8.562 -4.633 -21.224 1.00 83.31 177 ASP A N 1
ATOM 1376 C CA . ASP A 1 177 ? 8.902 -3.258 -21.574 1.00 83.31 177 ASP A CA 1
ATOM 1377 C C . ASP A 1 177 ? 8.330 -2.993 -22.972 1.00 83.31 177 ASP A C 1
ATOM 1379 O O . ASP A 1 177 ? 8.568 -3.769 -23.905 1.00 83.31 177 ASP A O 1
ATOM 1383 N N . PHE A 1 178 ? 7.521 -1.948 -23.094 1.00 80.31 178 PHE A N 1
ATOM 1384 C CA . PHE A 1 178 ? 6.905 -1.518 -24.348 1.00 80.31 178 PHE A CA 1
ATOM 1385 C C . PHE A 1 178 ? 7.330 -0.098 -24.738 1.00 80.31 178 PHE A C 1
ATOM 1387 O O . PHE A 1 178 ? 6.645 0.564 -25.522 1.00 80.31 178 PHE A O 1
ATOM 1394 N N . SER A 1 179 ? 8.469 0.366 -24.220 1.00 75.25 179 SER A N 1
ATOM 1395 C CA . SER A 1 179 ? 9.055 1.644 -24.606 1.00 75.25 179 SER A CA 1
ATOM 1396 C C . SER A 1 179 ? 9.277 1.707 -26.129 1.00 75.25 179 SER A C 1
ATOM 1398 O O . SER A 1 179 ? 9.667 0.709 -26.752 1.00 75.25 179 SER A O 1
ATOM 1400 N N . PRO A 1 180 ? 9.032 2.865 -26.775 1.00 70.56 180 PRO A N 1
ATOM 1401 C CA . PRO A 1 180 ? 9.180 2.995 -28.222 1.00 70.56 180 PRO A CA 1
ATOM 1402 C C . PRO A 1 180 ? 10.584 2.605 -28.679 1.00 70.56 180 PRO A C 1
ATOM 1404 O O . PRO A 1 180 ? 11.562 3.054 -28.083 1.00 70.56 180 PRO A O 1
ATOM 1407 N N . ALA A 1 181 ? 10.701 1.816 -29.752 1.00 69.06 181 ALA A N 1
ATOM 1408 C CA . ALA A 1 181 ? 11.983 1.450 -30.361 1.00 69.06 181 ALA A CA 1
ATOM 1409 C C . ALA A 1 181 ? 12.781 2.700 -30.800 1.00 69.06 181 ALA A C 1
ATOM 1411 O O . ALA A 1 181 ? 12.178 3.729 -31.119 1.00 69.06 181 ALA A O 1
ATOM 1412 N N . PRO A 1 182 ? 14.131 2.652 -30.844 1.00 63.09 182 PRO A N 1
ATOM 1413 C CA . PRO A 1 182 ? 14.897 3.792 -31.328 1.00 63.09 182 PRO A CA 1
ATOM 1414 C C . PRO A 1 182 ? 14.513 4.056 -32.776 1.00 63.09 182 PRO A C 1
ATOM 1416 O O . PRO A 1 182 ? 14.532 3.138 -33.597 1.00 63.09 182 PRO A O 1
ATOM 1419 N N . LEU 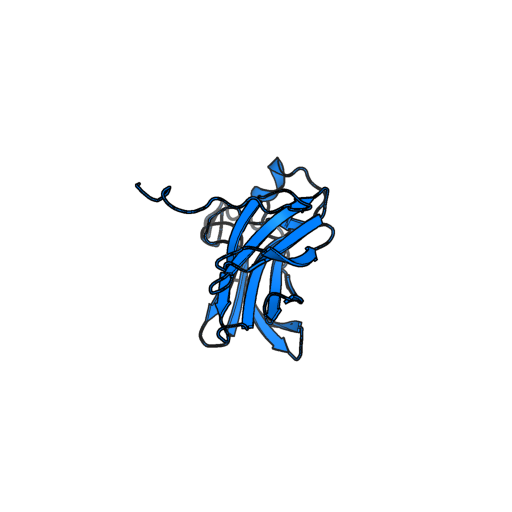A 1 183 ? 14.240 5.317 -33.105 1.00 58.69 183 LEU A N 1
ATOM 1420 C CA . LEU A 1 183 ? 14.291 5.745 -34.494 1.00 58.69 183 LEU A CA 1
ATOM 1421 C C . LEU A 1 183 ? 15.722 5.501 -34.984 1.00 58.69 183 LEU A C 1
ATOM 1423 O O . LEU A 1 183 ? 16.657 6.179 -34.556 1.00 58.69 183 LEU A O 1
ATOM 1427 N N . LEU A 1 184 ? 15.900 4.505 -35.852 1.00 57.25 184 LEU A N 1
ATOM 1428 C CA . LEU A 1 184 ? 17.120 4.355 -36.632 1.00 57.25 184 LEU A CA 1
ATOM 1429 C C . LEU A 1 184 ? 17.167 5.539 -37.598 1.00 57.25 184 LEU A C 1
ATOM 1431 O O . LEU A 1 184 ? 16.553 5.516 -38.662 1.00 57.25 184 LEU A O 1
ATOM 1435 N N . ILE A 1 185 ? 17.850 6.609 -37.197 1.00 56.16 185 ILE A N 1
ATOM 1436 C CA . ILE A 1 185 ? 18.197 7.685 -38.119 1.00 56.16 185 ILE A CA 1
ATOM 1437 C C . ILE A 1 185 ? 19.342 7.141 -38.973 1.00 56.16 185 ILE A C 1
ATOM 1439 O O . ILE A 1 185 ? 20.506 7.223 -38.581 1.00 56.16 185 ILE A O 1
ATOM 1443 N N . ASN A 1 186 ? 19.010 6.545 -40.118 1.00 48.00 186 ASN A N 1
ATOM 1444 C CA . ASN A 1 186 ? 20.004 6.308 -41.158 1.00 48.00 186 ASN A CA 1
ATOM 1445 C C . ASN A 1 186 ? 20.478 7.682 -41.652 1.00 48.00 186 ASN A C 1
ATOM 1447 O O . ASN A 1 186 ? 19.666 8.480 -42.121 1.00 48.00 186 ASN A O 1
ATOM 1451 N N . ARG A 1 187 ? 21.768 7.966 -41.454 1.00 49.88 187 ARG A N 1
ATOM 1452 C CA . ARG A 1 187 ? 22.455 9.115 -42.053 1.00 49.88 187 ARG A CA 1
ATOM 1453 C C . ARG A 1 187 ? 22.823 8.816 -43.495 1.00 49.88 187 ARG A C 1
ATOM 1455 O O . ARG A 1 187 ? 23.207 7.655 -43.754 1.00 49.88 187 ARG A O 1
#

Sequence (187 aa):
MRYAQGEVYSLPLPHSVDHVEALGKHALVVGSDGKDLHFTSVRLARLPVTVDRYTQKNSAQGETRSHGFFYQPESEFDGLLGLPIIGGGDAAAGQLRRESACVLFLRNHALSLADLGRLDARPAGKERNDGCRASCVDWYGNSRPLFLRGRIFALMGYEIVEGKLDQQRIVETRRIDFSPAPLLINR

Organism: NCBI:txid2954383

Solvent-accessible surface area (backbone atoms only — not comparable to full-atom values): 10835 Å² total; per-residue (Å²): 137,93,75,88,86,64,90,85,82,88,78,93,67,98,47,51,82,75,44,78,45,71,50,78,81,26,35,33,40,31,18,50,50,94,42,25,27,34,38,35,24,30,49,61,56,99,75,63,42,79,73,30,76,41,75,46,73,50,18,37,69,10,49,88,57,97,69,19,58,36,66,47,72,77,52,92,51,31,27,42,36,25,36,26,26,28,78,35,83,68,64,77,90,57,43,69,79,42,76,25,46,26,32,40,32,36,38,36,53,73,51,40,68,41,77,20,50,56,52,70,52,72,81,66,80,79,78,74,79,67,78,44,71,90,50,85,50,59,39,98,43,31,24,30,44,4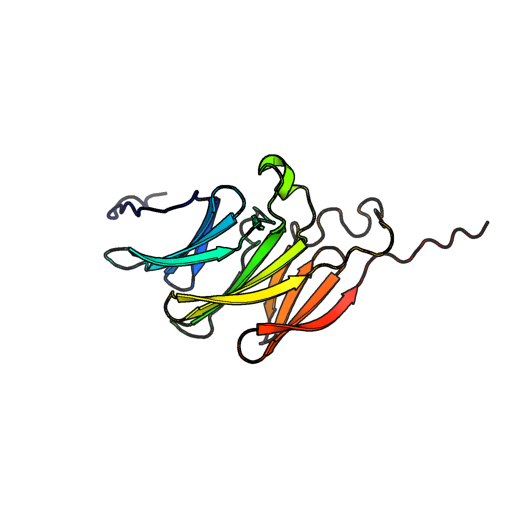5,79,54,96,94,36,40,34,36,38,30,57,54,31,44,35,32,36,42,82,52,99,70,31,49,40,83,76,48,76,47,77,70,62,82,76,81,82,81,77,81,126

Secondary structure (DSSP, 8-state):
---TTSPP-----SS--SEEEEETTEEEEEEEETTEEEEEEEE-SSS-EEEEEEEETTEEES--STTS-EEEESSSSEEEEEEEEEES-S-HHHHTTSPP-EEEEEEEETTEEEEEEEEEPPPPSS----SSSS-SSBTTBSEEEEEETTEEEEEETTEEEEEEEETTEEEEEEEEE-PPPP-----

Nearest PDB structures (foldseek):
  2hxc-assembly1_A  TM=5.001E-01  e=4.800E-03  Alcaligenes faecalis
  6zue-assembly1_A  TM=3.153E-01  e=2.275E-02  Homo sapiens
  8bbf-assembly1_A  TM=2.269E-01  e=6.331E-01  Homo sapiens

Mean predicted aligned error: 7.84 Å

Radius of gyration: 18.26 Å; Cα contacts (8 Å, |Δi|>4): 418; chains: 1; bounding box: 50×37×60 Å